Protein AF-A0A166VHI2-F1 (afdb_monomer)

Solvent-accessible surface area (backbone atoms only — not comparable to full-atom values): 15115 Å² total; per-residue (Å²): 136,86,80,80,75,79,87,72,65,45,41,80,53,84,77,88,48,72,66,54,50,50,53,54,50,50,33,34,75,73,64,78,27,64,59,46,65,53,78,76,55,73,85,57,35,72,80,52,76,46,95,39,55,37,82,46,66,50,51,84,74,18,69,45,89,68,93,77,79,88,69,58,61,48,78,75,42,80,57,89,96,42,76,46,65,50,79,54,90,70,90,61,91,78,71,77,92,83,65,84,86,60,74,94,73,68,85,87,80,85,76,85,61,70,54,70,64,74,62,56,59,66,76,44,42,86,81,46,66,94,54,89,72,65,68,61,76,69,92,78,53,71,60,56,55,43,51,53,46,27,71,73,17,61,69,70,25,70,80,62,75,79,78,89,72,58,67,69,57,51,39,52,52,39,38,71,75,67,41,54,72,68,59,28,47,52,56,50,53,54,55,42,38,54,73,76,48,35,71,85,63,69,61,86,50,63,75,40,55,70,71,51,89,66,85,77,63,45,74,68,57,43,48,76,72,35,78,92,46,68,89,64,70

Sequence (233 aa):
MSTKNPVVPTYSGHVASTLDALILLEACFTGRLNHISRQLRREKLSSLTISGNVFIYEKHSSGIVQWDDHIKWGPPEKLGSFEVYRQQMIMTAIRKPSDREKCCKRNLNNVETPSMDPFLMVLNRKQILGKRVLGAARYMTPKEIVEEFRALYPEDGKSANFFSVPHAIYLNTLKSFGLPNFAAKELLEDMRLFDEGGYDGGASLEESHALLEDPLTTWIDFMKKSPAFKDLN

pLDDT: mean 79.47, std 18.69, range [29.55, 95.19]

Mean predicted aligned error: 17.45 Å

Nearest PDB structures (foldseek):
  4qtj-assembly1_A  TM=9.860E-01  e=1.487E-06  Candida albicans SC5314
  4qtk-assembly2_B  TM=9.771E-01  e=2.441E-06  Candida albicans SC5314
  4qtk-assembly1_A  TM=9.813E-01  e=4.261E-06  Candida albicans SC5314
  4m8b-assembly1_R  TM=8.819E-01  e=3.497E-05  Saccharomyces cerevisiae S288C

Radius of gyration: 26.05 Å; Cα contacts (8 Å, |Δi|>4): 180; chains: 1; bounding box: 54×46×70 Å

Structure (mmCIF, N/CA/C/O backbone):
data_AF-A0A166VHI2-F1
#
_entry.id   AF-A0A166VHI2-F1
#
loop_
_atom_site.group_PDB
_atom_site.id
_atom_site.type_symbol
_atom_site.label_atom_id
_atom_site.label_alt_id
_atom_site.label_comp_id
_atom_site.label_asym_id
_atom_site.label_entity_id
_atom_site.label_seq_id
_atom_site.pdbx_PDB_ins_code
_atom_site.Cartn_x
_atom_site.Cartn_y
_atom_site.Cartn_z
_atom_site.occupancy
_atom_site.B_iso_or_equiv
_atom_site.auth_seq_id
_atom_site.auth_comp_id
_atom_site.auth_asym_id
_atom_site.auth_atom_id
_atom_site.pdbx_PDB_model_num
ATOM 1 N N . MET A 1 1 ? 3.435 -18.285 44.711 1.00 31.42 1 MET A N 1
ATOM 2 C CA . MET A 1 1 ? 3.447 -18.651 43.277 1.00 31.42 1 MET A CA 1
ATOM 3 C C . MET A 1 1 ? 2.264 -17.963 42.605 1.00 31.42 1 MET A C 1
ATOM 5 O O . MET A 1 1 ? 1.137 -18.349 42.861 1.00 31.42 1 MET A O 1
ATOM 9 N N . SER A 1 2 ? 2.487 -16.876 41.857 1.00 36.78 2 SER A N 1
ATOM 10 C CA . SER A 1 2 ? 1.398 -16.139 41.192 1.00 36.78 2 SER A CA 1
ATOM 11 C C . SER A 1 2 ? 1.057 -16.846 39.881 1.00 36.78 2 SER A C 1
ATOM 13 O O . SER A 1 2 ? 1.812 -16.765 38.911 1.00 36.78 2 SER A O 1
ATOM 15 N N . THR A 1 3 ? -0.042 -17.596 39.876 1.00 37.28 3 THR A N 1
ATOM 16 C CA . THR A 1 3 ? -0.611 -18.236 38.688 1.00 37.28 3 THR A CA 1
ATOM 17 C C . THR A 1 3 ? -0.954 -17.149 37.669 1.00 37.28 3 THR A C 1
ATOM 19 O O . THR A 1 3 ? -1.876 -16.351 37.847 1.00 37.28 3 THR A O 1
ATOM 22 N N . LYS A 1 4 ? -0.143 -17.051 36.611 1.00 50.75 4 LYS A N 1
ATOM 23 C CA . LYS A 1 4 ? -0.315 -16.082 35.525 1.00 50.75 4 LYS A CA 1
ATOM 24 C C . LYS A 1 4 ? -1.518 -16.496 34.675 1.00 50.75 4 LYS A C 1
ATOM 26 O O . LYS A 1 4 ? -1.329 -17.082 33.617 1.00 50.75 4 LYS A O 1
ATOM 31 N N . ASN A 1 5 ? -2.737 -16.169 35.104 1.00 58.78 5 ASN A N 1
ATOM 32 C CA . ASN A 1 5 ? -3.890 -16.282 34.213 1.00 58.78 5 ASN A CA 1
ATOM 33 C C . ASN A 1 5 ? -3.621 -15.428 32.957 1.00 58.78 5 ASN A C 1
ATOM 35 O O . ASN A 1 5 ? -3.262 -14.242 33.090 1.00 58.78 5 ASN A O 1
ATOM 39 N N . PRO A 1 6 ? -3.696 -16.020 31.750 1.00 67.12 6 PRO A N 1
ATOM 40 C CA . PRO A 1 6 ? -3.568 -15.269 30.515 1.00 67.12 6 PRO A CA 1
ATOM 41 C C . PRO A 1 6 ? -4.720 -14.269 30.450 1.00 67.12 6 PRO A C 1
ATOM 43 O O . PRO A 1 6 ? -5.854 -14.572 30.809 1.00 67.12 6 PRO A O 1
ATOM 46 N N . VAL A 1 7 ? -4.396 -13.039 30.064 1.00 75.56 7 VAL A N 1
ATOM 47 C CA . VAL A 1 7 ? -5.418 -12.021 29.844 1.00 75.56 7 VAL A CA 1
ATOM 48 C C . VAL A 1 7 ? -5.988 -12.306 28.468 1.00 75.56 7 VAL A C 1
ATOM 50 O O . VAL A 1 7 ? -5.228 -12.348 27.503 1.00 75.56 7 VAL A O 1
ATOM 53 N N . VAL A 1 8 ? -7.293 -12.528 28.405 1.00 84.94 8 VAL A N 1
ATOM 54 C CA . VAL A 1 8 ? -8.031 -12.776 27.167 1.00 84.94 8 VAL A CA 1
ATOM 55 C C . VAL A 1 8 ? -8.858 -11.541 26.807 1.00 84.94 8 VAL A C 1
ATOM 57 O O . VAL A 1 8 ? -9.247 -10.798 27.715 1.00 84.94 8 VAL A O 1
ATOM 60 N N . PRO A 1 9 ? -9.106 -11.283 25.513 1.00 90.31 9 PRO A N 1
ATOM 61 C CA . PRO A 1 9 ? -10.060 -10.259 25.108 1.00 90.31 9 PRO A CA 1
ATOM 62 C C . PRO A 1 9 ? -11.464 -10.606 25.613 1.00 90.31 9 PRO A C 1
ATOM 64 O O . PRO A 1 9 ? -11.805 -11.780 25.768 1.00 90.31 9 PRO A O 1
ATOM 67 N N . THR A 1 10 ? -12.279 -9.582 25.868 1.00 91.44 10 THR A N 1
ATOM 68 C CA . THR A 1 10 ? -13.675 -9.770 26.289 1.00 91.44 10 THR A CA 1
ATOM 69 C C . THR A 1 10 ? -14.499 -10.375 25.156 1.00 91.44 10 THR A C 1
ATOM 71 O O . THR A 1 10 ? -15.361 -11.213 25.395 1.00 91.44 10 THR A O 1
ATOM 74 N N . TYR A 1 11 ? -14.209 -9.972 23.919 1.00 93.62 11 TYR A N 1
ATOM 75 C CA . TYR A 1 11 ? -14.828 -10.499 22.712 1.00 93.62 11 TYR A CA 1
ATOM 76 C C . TYR A 1 11 ? -13.829 -10.461 21.550 1.00 93.62 11 TYR A C 1
ATOM 78 O O . TYR A 1 11 ? -12.932 -9.617 21.526 1.00 93.62 11 TYR A O 1
ATOM 86 N N . SER A 1 12 ? -13.975 -11.384 20.599 1.00 93.00 12 SER A N 1
ATOM 87 C CA . SER A 1 12 ? -13.189 -11.409 19.366 1.00 93.00 12 SER A CA 1
ATOM 88 C C . SER A 1 12 ? -14.136 -11.338 18.170 1.00 93.00 12 SER A C 1
ATOM 90 O O . SER A 1 12 ? -14.931 -12.249 17.953 1.00 93.00 12 SER A O 1
ATOM 92 N N . GLY A 1 13 ? -14.091 -10.229 17.435 1.00 92.62 13 GLY A N 1
ATOM 93 C CA . GLY A 1 13 ? -14.965 -9.931 16.307 1.00 92.62 13 GLY A CA 1
ATOM 94 C C . GLY A 1 13 ? -14.990 -8.438 15.979 1.00 92.62 13 GLY A C 1
ATOM 95 O O . GLY A 1 13 ? -14.119 -7.674 16.389 1.00 92.62 13 GLY A O 1
ATOM 96 N N . HIS A 1 14 ? -15.998 -8.009 15.226 1.00 93.25 14 HIS A N 1
ATOM 97 C CA . HIS A 1 14 ? -16.161 -6.618 14.808 1.00 93.25 14 HIS A CA 1
ATOM 98 C C . HIS A 1 14 ? -17.416 -6.001 15.438 1.00 93.25 14 HIS A C 1
ATOM 100 O O . HIS A 1 14 ? -18.454 -6.655 15.500 1.00 93.25 14 HIS A O 1
ATOM 106 N N . VAL A 1 15 ? -17.311 -4.752 15.902 1.00 94.38 15 VAL A N 1
ATOM 107 C CA . VAL A 1 15 ? -18.431 -3.957 16.430 1.00 94.38 15 VAL A CA 1
ATOM 108 C C . VAL A 1 15 ? -18.768 -2.911 15.373 1.00 94.38 15 VAL A C 1
ATOM 110 O O . VAL A 1 15 ? -18.045 -1.925 15.235 1.00 94.38 15 VAL A O 1
ATOM 113 N N . ALA A 1 16 ? -19.822 -3.152 14.596 1.00 89.44 16 ALA A N 1
ATOM 114 C CA . ALA A 1 16 ? -20.207 -2.282 13.484 1.00 89.44 16 ALA A CA 1
ATOM 115 C C . ALA A 1 16 ? -21.207 -1.203 13.917 1.00 89.44 16 ALA A C 1
ATOM 117 O O . ALA A 1 16 ? -21.226 -0.102 13.368 1.00 89.44 16 ALA A O 1
ATOM 118 N N . SER A 1 17 ? -22.058 -1.522 14.893 1.00 92.75 17 SER A N 1
ATOM 119 C CA . SER A 1 17 ? -23.185 -0.687 15.296 1.00 92.75 17 SER A CA 1
ATOM 120 C C . SER A 1 17 ? -23.257 -0.481 16.808 1.00 92.75 17 SER A C 1
ATOM 122 O O . SER A 1 17 ? -22.675 -1.218 17.605 1.00 92.75 17 SER A O 1
ATOM 124 N N . THR A 1 18 ? -24.028 0.525 17.232 1.00 94.12 18 THR A N 1
ATOM 125 C CA . THR A 1 18 ? -24.323 0.738 18.657 1.00 94.12 18 THR A CA 1
ATOM 126 C C . THR A 1 18 ? -25.085 -0.444 19.259 1.00 94.12 18 THR A C 1
ATOM 128 O O . THR A 1 18 ? -24.890 -0.744 20.432 1.00 94.12 18 THR A O 1
ATOM 131 N N . LEU A 1 19 ? -25.901 -1.149 18.466 1.00 94.44 19 LEU A N 1
ATOM 132 C CA . LEU A 1 19 ? -26.613 -2.341 18.926 1.00 94.44 19 LEU A CA 1
ATOM 133 C C . LEU A 1 19 ? -25.637 -3.465 19.299 1.00 94.44 19 LEU A C 1
ATOM 135 O O . LEU A 1 19 ? -25.783 -4.056 20.365 1.00 94.44 19 LEU A O 1
ATOM 139 N N . ASP A 1 20 ? -24.600 -3.695 18.488 1.00 94.38 20 ASP A N 1
ATOM 140 C CA . ASP A 1 20 ? -23.567 -4.699 18.783 1.00 94.38 20 ASP A CA 1
ATOM 141 C C . ASP A 1 20 ? -22.850 -4.383 20.102 1.00 94.38 20 ASP A C 1
ATOM 143 O O . ASP A 1 20 ? -22.635 -5.262 20.937 1.00 94.38 20 ASP A O 1
ATOM 147 N N . ALA A 1 21 ? -22.531 -3.103 20.324 1.00 94.00 21 ALA A N 1
ATOM 148 C CA . ALA A 1 21 ? -21.923 -2.650 21.570 1.00 94.00 21 ALA A CA 1
ATOM 149 C C . ALA A 1 21 ? -22.848 -2.879 22.778 1.00 94.00 21 ALA A C 1
ATOM 151 O O . ALA A 1 21 ? -22.384 -3.341 23.819 1.00 94.00 21 ALA A O 1
ATOM 152 N N . LEU A 1 22 ? -24.151 -2.605 22.647 1.00 94.44 22 LEU A N 1
ATOM 153 C CA . LEU A 1 22 ? -25.129 -2.836 23.716 1.00 94.44 22 LEU A CA 1
ATOM 154 C C . LEU A 1 22 ? -25.279 -4.323 24.056 1.00 94.44 22 LEU A C 1
ATOM 156 O O . LEU A 1 22 ? -25.314 -4.663 25.236 1.00 94.44 22 LEU A O 1
ATOM 160 N N . ILE A 1 23 ? -25.293 -5.204 23.052 1.00 95.06 23 ILE A N 1
ATOM 161 C CA . ILE A 1 23 ? -25.349 -6.660 23.259 1.00 95.06 23 ILE A CA 1
ATOM 162 C C . ILE A 1 23 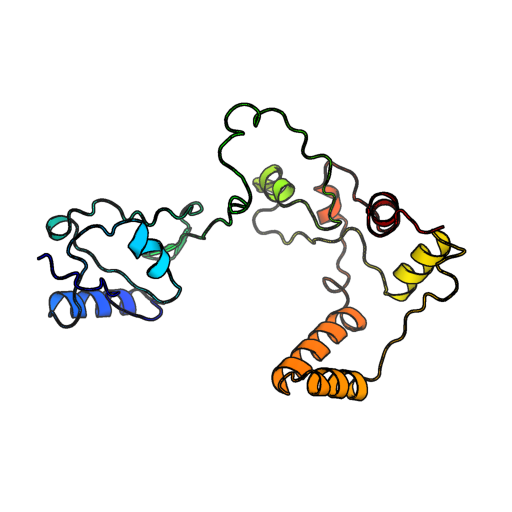? -24.117 -7.139 24.034 1.00 95.06 23 ILE A C 1
ATOM 164 O O . ILE A 1 23 ? -24.235 -7.925 24.975 1.00 95.06 23 ILE A O 1
ATOM 168 N N . LEU A 1 24 ? -22.926 -6.651 23.674 1.00 94.75 24 LEU A N 1
ATOM 169 C CA . LEU A 1 24 ? -21.694 -6.998 24.383 1.00 94.75 24 LEU A CA 1
ATOM 170 C C . LEU A 1 24 ? -21.698 -6.486 25.830 1.00 94.75 24 LEU A C 1
ATOM 172 O O . LEU A 1 24 ? -21.281 -7.209 26.736 1.00 94.75 24 LEU A O 1
ATOM 176 N N . LEU A 1 25 ? -22.206 -5.273 26.064 1.00 94.50 25 LEU A N 1
ATOM 177 C CA . LEU A 1 25 ? -22.357 -4.718 27.411 1.00 94.50 25 LEU A CA 1
ATOM 178 C C . LEU A 1 25 ? -23.358 -5.523 28.253 1.00 94.50 25 LEU A C 1
ATOM 180 O O . LEU A 1 25 ? -23.061 -5.849 29.400 1.00 94.50 25 LEU A O 1
ATOM 184 N N . GLU A 1 26 ? -24.504 -5.914 27.691 1.00 95.06 26 GLU A N 1
ATOM 185 C CA . GLU A 1 26 ? -25.481 -6.778 28.364 1.00 95.06 26 GLU A CA 1
ATOM 186 C C . GLU A 1 26 ? -24.886 -8.157 28.687 1.00 95.06 26 GLU A C 1
ATOM 188 O O . GLU A 1 26 ? -25.059 -8.686 29.790 1.00 95.06 26 GLU A O 1
ATOM 193 N N . ALA A 1 27 ? -24.121 -8.736 27.760 1.00 95.19 27 ALA A N 1
ATOM 194 C CA . ALA A 1 27 ? -23.407 -9.986 27.990 1.00 95.19 27 ALA A CA 1
ATOM 195 C C . ALA A 1 27 ? -22.376 -9.863 29.130 1.00 95.19 27 ALA A C 1
ATOM 197 O O . ALA A 1 27 ? -22.194 -10.813 29.894 1.00 95.19 27 ALA A O 1
ATOM 198 N N . CYS A 1 28 ? -21.751 -8.693 29.298 1.00 93.00 28 CYS A N 1
ATOM 199 C CA . CYS A 1 28 ? -20.904 -8.401 30.453 1.00 93.00 28 CYS A CA 1
ATOM 200 C C . CYS A 1 28 ? -21.701 -8.254 31.755 1.00 93.00 28 CYS A C 1
ATOM 202 O O . CYS A 1 28 ? -21.302 -8.819 32.772 1.00 93.00 28 CYS A O 1
ATOM 204 N N . PHE A 1 29 ? -22.837 -7.551 31.744 1.00 91.44 29 PHE A N 1
ATOM 205 C CA . PHE A 1 29 ? -23.672 -7.377 32.940 1.00 91.44 29 PHE A CA 1
ATOM 206 C C . PHE A 1 29 ? -24.319 -8.679 33.415 1.00 91.44 29 PHE A C 1
ATOM 208 O O . PHE A 1 29 ? -24.456 -8.904 34.614 1.00 91.44 29 PHE A O 1
ATOM 215 N N . THR A 1 30 ? -24.665 -9.568 32.486 1.00 94.25 30 THR A N 1
ATOM 216 C CA . THR A 1 30 ? -25.191 -10.908 32.789 1.00 94.25 30 THR A CA 1
ATOM 217 C C . THR A 1 30 ? -24.102 -11.912 33.183 1.00 94.25 30 THR A C 1
ATOM 219 O O . THR A 1 30 ? -24.416 -13.056 33.503 1.00 94.25 30 THR A O 1
ATOM 222 N N . GLY A 1 31 ? -22.824 -11.512 33.161 1.00 89.62 31 GLY A N 1
ATOM 223 C CA . GLY A 1 31 ? -21.688 -12.364 33.523 1.00 89.62 31 GLY A CA 1
ATOM 224 C C . GLY A 1 31 ? -21.339 -13.436 32.486 1.00 89.62 31 GLY A C 1
ATOM 225 O O . GLY A 1 31 ? -20.542 -14.326 32.776 1.00 89.62 31 GLY A O 1
ATOM 226 N N . ARG A 1 32 ? -21.912 -13.372 31.275 1.00 91.31 32 ARG A N 1
ATOM 227 C CA . ARG A 1 32 ? -21.554 -14.274 30.165 1.00 91.31 32 ARG A CA 1
ATOM 228 C C . ARG A 1 32 ? -20.181 -13.939 29.591 1.00 91.31 32 ARG A C 1
ATOM 230 O O . ARG A 1 32 ? -19.446 -14.839 29.197 1.00 91.31 32 ARG A O 1
ATOM 237 N N . LEU A 1 33 ? -19.843 -12.650 29.555 1.00 91.25 33 LEU A N 1
ATOM 238 C CA . LEU A 1 33 ? -18.526 -12.150 29.177 1.00 91.25 33 LEU A CA 1
ATOM 239 C C . LEU A 1 33 ? -17.854 -11.478 30.372 1.00 91.25 33 LEU A C 1
ATOM 241 O O . LEU A 1 33 ? -18.481 -10.737 31.124 1.00 91.25 33 LEU A O 1
ATOM 245 N N . ASN A 1 34 ? -16.550 -11.695 30.519 1.00 89.19 34 ASN A N 1
ATOM 246 C CA . ASN A 1 34 ? -15.773 -11.073 31.584 1.00 89.19 34 ASN A CA 1
ATOM 247 C C . ASN A 1 34 ? -15.186 -9.741 31.106 1.00 89.19 34 ASN A C 1
ATOM 249 O O . ASN A 1 34 ? -14.440 -9.688 30.123 1.00 89.19 34 ASN A O 1
ATOM 253 N N . HIS A 1 35 ? -15.502 -8.667 31.826 1.00 88.56 35 HIS A N 1
ATOM 254 C CA . HIS A 1 35 ? -14.829 -7.386 31.652 1.00 88.56 35 HIS A CA 1
ATOM 255 C C . HIS A 1 35 ? -13.416 -7.437 32.261 1.00 88.56 35 HIS A C 1
ATOM 257 O O . HIS A 1 35 ? -13.097 -8.266 33.118 1.00 88.56 35 HIS A O 1
ATOM 263 N N . ILE A 1 36 ? -12.544 -6.541 31.813 1.00 89.00 36 ILE A N 1
ATOM 264 C CA . ILE A 1 36 ? -11.175 -6.430 32.309 1.00 89.00 36 ILE A CA 1
ATOM 265 C C . ILE A 1 36 ? -11.181 -5.807 33.700 1.00 89.00 36 ILE A C 1
ATOM 267 O O . ILE A 1 36 ? -11.664 -4.696 33.896 1.00 89.00 36 ILE A O 1
ATOM 271 N N . SER A 1 37 ? -10.565 -6.502 34.653 1.00 83.62 37 SER A N 1
ATOM 272 C CA . SER A 1 37 ? -10.500 -6.093 36.059 1.00 83.62 37 SER A CA 1
ATOM 273 C C . SER A 1 37 ? -9.260 -5.276 36.432 1.00 83.62 37 SER A C 1
ATOM 275 O O . SER A 1 37 ? -9.122 -4.877 37.583 1.00 83.62 37 SER A O 1
ATOM 277 N N . ARG A 1 38 ? -8.317 -5.051 35.506 1.00 82.50 38 ARG A N 1
ATOM 278 C CA . ARG A 1 38 ? -7.099 -4.257 35.758 1.00 82.50 38 ARG A CA 1
ATOM 279 C C . ARG A 1 38 ? -6.417 -3.791 34.479 1.00 82.50 38 ARG A C 1
ATOM 281 O O . ARG A 1 38 ? -6.479 -4.479 33.461 1.00 82.50 38 ARG A O 1
ATOM 288 N N . GLN A 1 39 ? -5.647 -2.709 34.570 1.00 81.12 39 GLN A N 1
ATOM 289 C CA . GLN A 1 39 ? -4.800 -2.259 33.467 1.00 81.12 39 GLN A CA 1
ATOM 290 C C . GLN A 1 39 ? -3.756 -3.315 33.074 1.00 81.12 39 GLN A C 1
ATOM 292 O O . GLN A 1 39 ? -3.122 -3.967 33.914 1.00 81.12 39 GLN A O 1
ATOM 297 N N . LEU A 1 40 ? -3.588 -3.493 31.765 1.00 79.88 40 LEU A N 1
ATOM 298 C CA . LEU A 1 40 ? -2.658 -4.459 31.196 1.00 79.88 40 LEU A CA 1
ATOM 299 C C . LEU A 1 40 ? -1.244 -3.879 31.142 1.00 79.88 40 LEU A C 1
ATOM 301 O O . LEU A 1 40 ? -1.047 -2.693 30.906 1.00 79.88 40 LEU A O 1
ATOM 305 N N . ARG A 1 41 ? -0.236 -4.729 31.366 1.00 75.62 41 ARG A N 1
ATOM 306 C CA . ARG A 1 41 ? 1.172 -4.332 31.219 1.00 75.62 41 ARG A CA 1
ATOM 307 C C . ARG A 1 41 ? 1.565 -4.320 29.743 1.00 75.62 41 ARG A C 1
ATOM 309 O O . ARG A 1 41 ? 1.129 -5.192 28.990 1.00 75.62 41 ARG A O 1
ATOM 316 N N . ARG A 1 42 ? 2.473 -3.410 29.373 1.00 68.69 42 ARG A N 1
ATOM 317 C CA . ARG A 1 42 ? 2.982 -3.208 28.002 1.00 68.69 42 ARG A CA 1
ATOM 318 C C . ARG A 1 42 ? 3.361 -4.496 27.265 1.00 68.69 42 ARG A C 1
ATOM 320 O O . ARG A 1 42 ? 3.035 -4.648 26.097 1.00 68.69 42 ARG A O 1
ATOM 327 N N . GLU A 1 43 ? 4.006 -5.432 27.956 1.00 71.75 43 GLU A N 1
ATOM 328 C CA . GLU A 1 43 ? 4.463 -6.714 27.394 1.00 71.75 43 GLU A CA 1
ATOM 329 C C . GLU A 1 43 ? 3.323 -7.597 26.869 1.00 71.75 43 GLU A C 1
ATOM 331 O O . GLU A 1 43 ? 3.516 -8.346 25.920 1.00 71.75 43 GLU A O 1
ATOM 336 N N . LYS A 1 44 ? 2.143 -7.532 27.499 1.00 74.56 44 LYS A N 1
ATOM 337 C CA . LYS A 1 44 ? 0.964 -8.314 27.096 1.00 74.56 44 LYS A CA 1
ATOM 338 C C . LYS A 1 44 ? 0.078 -7.553 26.115 1.00 74.56 44 LYS A C 1
ATOM 340 O O . LYS A 1 44 ? -0.650 -8.178 25.355 1.00 74.56 44 LYS A O 1
ATOM 345 N N 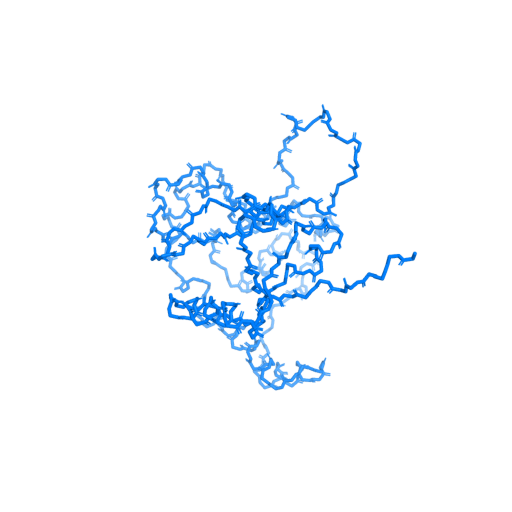. LEU A 1 45 ? 0.129 -6.222 26.143 1.00 75.62 45 LEU A N 1
ATOM 346 C CA . LEU A 1 45 ? -0.630 -5.361 25.237 1.00 75.62 45 LEU A CA 1
ATOM 347 C C . LEU A 1 45 ? -0.202 -5.564 23.782 1.00 75.62 45 LEU A C 1
ATOM 349 O O . LEU A 1 45 ? -1.064 -5.715 22.929 1.00 75.62 45 LEU A O 1
ATOM 353 N N . SER A 1 46 ? 1.099 -5.685 23.495 1.00 69.44 46 SER A N 1
ATOM 354 C CA . SER A 1 46 ? 1.577 -5.880 22.115 1.00 69.44 46 SER A CA 1
ATOM 355 C C . SER A 1 46 ? 1.023 -7.143 21.450 1.00 69.44 46 SER A C 1
ATOM 357 O O . SER A 1 46 ? 0.752 -7.131 20.256 1.00 69.44 46 SER A O 1
ATOM 359 N N . SER A 1 47 ? 0.827 -8.224 22.212 1.00 75.81 47 SER A N 1
ATOM 360 C CA . SER A 1 47 ? 0.222 -9.465 21.713 1.00 75.81 47 SER A CA 1
ATOM 361 C C . SER A 1 47 ? -1.307 -9.430 21.663 1.00 75.81 47 SER A C 1
ATOM 363 O O . SER A 1 47 ? -1.917 -10.317 21.081 1.00 75.81 47 SER A O 1
ATOM 365 N N . LEU A 1 48 ? -1.934 -8.461 22.333 1.00 80.81 48 LEU A N 1
ATOM 366 C CA . LEU A 1 48 ? -3.385 -8.366 22.494 1.00 80.81 48 LEU A CA 1
ATOM 367 C C . LEU A 1 48 ? -4.010 -7.292 21.603 1.00 80.81 48 LEU A C 1
ATOM 369 O O . LEU A 1 48 ? -5.178 -7.425 21.242 1.00 80.81 48 LEU A O 1
ATOM 373 N N . THR A 1 49 ? -3.256 -6.268 21.209 1.00 82.75 49 THR A N 1
ATOM 374 C CA . THR A 1 49 ? -3.712 -5.227 20.284 1.00 82.75 49 THR A CA 1
ATOM 375 C C . THR A 1 49 ? -3.615 -5.726 18.842 1.00 82.75 49 THR A C 1
ATOM 377 O O . THR A 1 49 ? -2.765 -5.309 18.060 1.00 82.75 49 THR A O 1
ATOM 380 N N . ILE A 1 50 ? -4.482 -6.683 18.521 1.00 85.19 50 ILE A N 1
ATOM 381 C CA . ILE A 1 50 ? -4.640 -7.298 17.203 1.00 85.19 50 ILE A CA 1
ATOM 382 C C . ILE A 1 50 ? -6.053 -6.982 16.708 1.00 85.19 50 ILE A C 1
ATOM 384 O O . ILE A 1 50 ? -6.982 -6.839 17.507 1.00 85.19 50 ILE A O 1
ATOM 388 N N . SER A 1 51 ? -6.211 -6.875 15.386 1.00 88.88 51 SER A N 1
ATOM 389 C CA . SER A 1 51 ? -7.519 -6.706 14.752 1.00 88.88 51 SER A CA 1
ATOM 390 C C . SER A 1 51 ? -8.523 -7.743 15.266 1.00 88.88 51 SER A C 1
ATOM 392 O O . SER A 1 51 ? -8.211 -8.930 15.360 1.00 88.88 51 SER A O 1
ATOM 394 N N . GLY A 1 52 ? -9.722 -7.277 15.605 1.00 91.12 52 GLY A N 1
ATOM 395 C CA . GLY A 1 52 ? -10.811 -8.104 16.116 1.00 91.12 52 GLY A CA 1
ATOM 396 C C . GLY A 1 52 ? -10.870 -8.236 17.638 1.00 91.12 52 GLY A C 1
ATOM 397 O O . GLY A 1 52 ? -11.888 -8.681 18.150 1.00 91.12 52 GLY A O 1
ATOM 398 N N . ASN A 1 53 ? -9.846 -7.838 18.397 1.00 92.94 53 ASN A N 1
ATOM 399 C CA . ASN A 1 53 ? -9.926 -7.911 19.858 1.00 92.94 53 ASN A CA 1
ATOM 400 C C . ASN A 1 53 ? -10.703 -6.728 20.442 1.00 92.94 53 ASN A C 1
ATOM 402 O O . ASN A 1 53 ? -10.365 -5.568 20.213 1.00 92.94 53 ASN A O 1
ATOM 406 N N . VAL A 1 54 ? -11.720 -7.042 21.244 1.00 93.38 54 VAL A N 1
ATOM 407 C CA . VAL A 1 54 ? -12.577 -6.068 21.921 1.00 93.38 54 VAL A CA 1
ATOM 408 C C . VAL A 1 54 ? -12.409 -6.195 23.430 1.00 93.38 54 VAL A C 1
ATOM 410 O O . VAL A 1 54 ? -12.445 -7.288 24.006 1.00 93.38 54 VAL A O 1
ATOM 413 N N . PHE A 1 55 ? -12.235 -5.045 24.072 1.00 92.31 55 PHE A N 1
ATOM 414 C CA . PHE A 1 55 ? -11.947 -4.909 25.491 1.00 92.31 55 PHE A CA 1
ATOM 415 C C . PHE A 1 55 ? -13.029 -4.059 26.148 1.00 92.31 55 PHE A C 1
ATOM 417 O O . PHE A 1 55 ? -13.250 -2.918 25.750 1.00 92.31 55 PHE A O 1
ATOM 424 N N . ILE A 1 56 ? -13.690 -4.615 27.161 1.00 92.69 56 ILE A N 1
ATOM 425 C CA . ILE A 1 56 ? -14.685 -3.900 27.963 1.00 92.69 56 ILE A CA 1
ATOM 426 C C . ILE A 1 56 ? -14.146 -3.814 29.381 1.00 92.69 56 ILE A C 1
ATOM 428 O O . ILE A 1 56 ? -13.682 -4.811 29.933 1.00 92.69 56 ILE A O 1
ATOM 432 N N . TYR A 1 57 ? -14.190 -2.628 29.973 1.00 91.19 57 TYR A N 1
ATOM 433 C CA . TYR A 1 57 ? -13.782 -2.404 31.352 1.00 91.19 57 TYR A CA 1
ATOM 434 C C . TYR A 1 57 ? -14.745 -1.440 32.031 1.00 91.19 57 TYR A C 1
ATOM 436 O O . TYR A 1 57 ? -15.327 -0.560 31.399 1.00 91.19 57 TYR A O 1
ATOM 444 N N . GLU A 1 58 ? -14.887 -1.595 33.339 1.00 89.12 58 GLU A N 1
ATOM 445 C CA . GLU A 1 58 ? -15.630 -0.663 34.171 1.00 89.12 58 GLU A CA 1
ATOM 446 C C . GLU A 1 58 ? -14.640 0.209 34.946 1.00 89.12 58 GLU A C 1
ATOM 448 O O . GLU A 1 58 ? -13.701 -0.278 35.578 1.00 89.12 58 GLU A O 1
ATOM 453 N N . LYS A 1 59 ? -14.846 1.525 34.898 1.00 87.38 59 LYS A N 1
ATOM 454 C CA . LYS A 1 59 ? -13.918 2.519 35.454 1.00 87.38 59 LYS A CA 1
ATOM 455 C C . LYS A 1 59 ? -13.664 2.336 36.957 1.00 87.38 59 LYS A C 1
ATOM 457 O O . LYS A 1 59 ? -12.530 2.487 37.404 1.00 87.38 59 LYS A O 1
ATOM 462 N N . HIS A 1 60 ? -14.702 2.007 37.727 1.00 82.88 60 HIS A N 1
ATOM 463 C CA . HIS A 1 60 ? -14.615 1.896 39.186 1.00 82.88 60 HIS A CA 1
ATOM 464 C C . HIS A 1 60 ? -13.945 0.600 39.655 1.00 82.88 60 HIS A C 1
ATOM 466 O O . HIS A 1 60 ? -13.165 0.639 40.602 1.00 82.88 60 HIS A O 1
ATOM 472 N N . SER A 1 61 ? -14.208 -0.528 38.992 1.00 82.12 61 SER A N 1
ATOM 473 C CA . SER A 1 61 ? -13.672 -1.837 39.386 1.00 82.12 61 SER A CA 1
ATOM 474 C C . SER A 1 61 ? -12.277 -2.112 38.820 1.00 82.12 61 SER A C 1
ATOM 476 O O . SER A 1 61 ? -11.451 -2.723 39.493 1.00 82.12 61 SER A O 1
ATOM 478 N N . SER A 1 62 ? -11.984 -1.628 37.609 1.00 83.25 62 SER A N 1
ATOM 479 C CA . SER A 1 62 ? -10.698 -1.875 36.938 1.00 83.25 62 SER A CA 1
ATOM 480 C C . SER A 1 62 ? -9.589 -0.880 37.293 1.00 83.25 62 SER A C 1
ATOM 482 O O . SER A 1 62 ? -8.411 -1.155 37.050 1.00 83.25 62 SER A O 1
ATOM 484 N N . GLY A 1 63 ? -9.957 0.298 37.812 1.00 82.25 63 GLY A N 1
ATOM 485 C CA . GLY A 1 63 ? -9.041 1.423 38.023 1.00 82.25 63 GLY A CA 1
ATOM 486 C C . GLY A 1 63 ? -8.539 2.080 36.730 1.00 82.25 63 GLY A C 1
ATOM 487 O O . GLY A 1 63 ? -7.685 2.963 36.789 1.00 82.25 63 GLY A O 1
ATOM 488 N N . ILE A 1 64 ? -9.049 1.674 35.561 1.00 85.50 64 ILE A N 1
ATOM 489 C CA . ILE A 1 64 ? -8.674 2.246 34.265 1.00 85.50 64 ILE A CA 1
ATOM 490 C C . ILE A 1 64 ? -9.480 3.531 34.053 1.00 85.50 64 ILE A C 1
ATOM 492 O O . ILE A 1 64 ? -10.689 3.499 33.823 1.00 85.50 64 ILE A O 1
ATOM 496 N N . VAL A 1 65 ? -8.808 4.682 34.123 1.00 85.56 65 VAL A N 1
ATOM 497 C CA . VAL A 1 65 ? -9.427 5.989 33.835 1.00 85.56 65 VAL A CA 1
ATOM 498 C C . VAL A 1 65 ? -9.517 6.229 32.330 1.00 85.56 65 VAL A C 1
ATOM 500 O O . VAL A 1 65 ? -10.542 6.699 31.841 1.00 85.56 65 VAL A O 1
ATOM 503 N N . GLN A 1 66 ? -8.455 5.875 31.613 1.00 85.75 66 GLN A N 1
ATOM 504 C CA . GLN A 1 66 ? -8.329 5.985 30.169 1.00 85.75 66 GLN A CA 1
ATOM 505 C C . GLN A 1 66 ? -7.567 4.763 29.660 1.00 85.75 66 GLN A C 1
ATOM 507 O O . GLN A 1 66 ? -6.607 4.319 30.294 1.00 85.75 66 GLN A O 1
ATOM 512 N N . TRP A 1 67 ? -8.007 4.215 28.532 1.00 86.94 67 TRP A N 1
ATOM 513 C CA . TRP A 1 67 ? -7.302 3.127 27.871 1.00 86.94 67 TRP A CA 1
ATOM 514 C C . TRP A 1 67 ? -5.963 3.622 27.304 1.00 86.94 67 TRP A C 1
ATOM 516 O O . TRP A 1 67 ? -5.927 4.610 26.573 1.00 86.94 67 TRP A O 1
ATOM 526 N N . ASP A 1 68 ? -4.874 2.935 27.651 1.00 85.00 68 ASP A N 1
ATOM 527 C CA . ASP A 1 68 ? -3.526 3.186 27.130 1.00 85.00 68 ASP A CA 1
ATOM 528 C C . ASP A 1 68 ? -2.940 1.862 26.630 1.00 85.00 68 ASP A C 1
ATOM 530 O O . ASP A 1 68 ? -2.629 0.961 27.413 1.00 85.00 68 ASP A O 1
ATOM 534 N N . ASP A 1 69 ? -2.825 1.743 25.310 1.00 83.44 69 ASP A N 1
ATOM 535 C CA . ASP A 1 69 ? -2.219 0.610 24.610 1.00 83.44 69 ASP A CA 1
ATOM 536 C C . ASP A 1 69 ? -0.789 0.900 24.129 1.00 83.44 69 ASP A C 1
ATOM 538 O O . ASP A 1 69 ? -0.170 0.058 23.474 1.00 83.44 69 ASP A O 1
ATOM 542 N N . HIS A 1 70 ? -0.239 2.068 24.479 1.00 80.38 70 HIS A N 1
ATOM 543 C CA . HIS A 1 70 ? 1.070 2.557 24.053 1.00 80.38 70 HIS A CA 1
ATOM 544 C C . HIS A 1 70 ? 1.268 2.631 22.528 1.00 80.38 70 HIS A C 1
ATOM 546 O O . HIS A 1 70 ? 2.410 2.704 22.054 1.00 80.38 70 HIS A O 1
ATOM 552 N N . ILE A 1 71 ? 0.179 2.631 21.756 1.00 81.75 71 ILE A N 1
ATOM 553 C CA . ILE A 1 71 ? 0.191 2.885 20.319 1.00 81.75 71 ILE A CA 1
ATOM 554 C C . ILE A 1 71 ? -0.045 4.378 20.092 1.00 81.75 71 ILE A C 1
ATOM 556 O O . ILE A 1 71 ? -0.798 5.033 20.810 1.00 81.75 71 ILE A O 1
ATOM 560 N N . LYS A 1 72 ? 0.632 4.955 19.092 1.00 83.44 72 LYS A N 1
ATOM 561 C CA . LYS A 1 72 ? 0.334 6.329 18.683 1.00 83.44 72 LYS A CA 1
ATOM 562 C C . LYS A 1 72 ? -0.864 6.342 17.747 1.00 83.44 72 LYS A C 1
ATOM 564 O O . LYS A 1 72 ? -0.808 5.821 16.631 1.00 83.44 72 LYS A O 1
ATOM 569 N N . TRP A 1 73 ? -1.921 6.974 18.222 1.00 86.50 73 TRP A N 1
ATOM 570 C CA . TRP A 1 73 ? -3.171 7.170 17.510 1.00 86.50 73 TRP A CA 1
ATOM 571 C C . TRP A 1 73 ? -3.245 8.581 16.922 1.00 86.50 73 TRP A C 1
ATOM 573 O O . TRP A 1 73 ? -2.709 9.533 17.490 1.00 86.50 73 TRP A O 1
ATOM 583 N N . GLY A 1 74 ? -3.891 8.706 15.762 1.00 84.69 74 GLY A N 1
ATOM 584 C CA . GLY A 1 74 ? -4.262 9.997 15.186 1.00 84.69 74 GLY A CA 1
ATOM 585 C C . GLY A 1 74 ? -5.364 10.706 15.990 1.00 84.69 74 GLY A C 1
ATOM 586 O O . GLY A 1 74 ? -5.846 10.165 16.986 1.00 84.69 74 GLY A O 1
ATOM 587 N N . PRO A 1 75 ? -5.778 11.916 15.572 1.00 89.31 75 PRO A N 1
ATOM 588 C CA . PRO A 1 75 ? -6.895 12.612 16.208 1.00 89.31 75 PRO A CA 1
ATOM 589 C C . PRO A 1 75 ? -8.191 11.781 16.113 1.00 89.31 75 PRO A C 1
ATOM 591 O O . PRO A 1 75 ? -8.381 11.093 15.107 1.00 89.31 75 PRO A O 1
ATOM 594 N N . PRO A 1 76 ? -9.079 11.843 17.123 1.00 90.50 76 PRO A N 1
A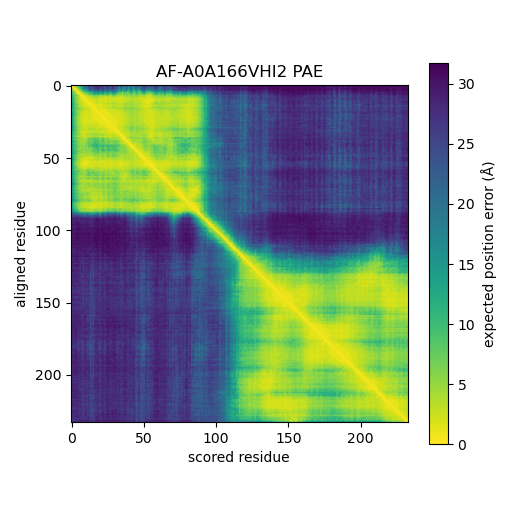TOM 595 C CA . PRO A 1 76 ? -10.337 11.104 17.106 1.00 90.50 76 PRO A CA 1
ATOM 596 C C . PRO A 1 76 ? -11.271 11.604 16.004 1.00 90.50 76 PRO A C 1
ATOM 598 O O . PRO A 1 76 ? -11.494 12.809 15.857 1.00 90.50 76 PRO A O 1
ATOM 601 N N . GLU A 1 77 ? -11.875 10.669 15.276 1.00 88.62 77 GLU A N 1
ATOM 602 C CA . GLU A 1 77 ? -12.978 10.923 14.353 1.00 88.62 77 GLU A CA 1
ATOM 603 C C . GLU A 1 77 ? -14.287 10.439 14.989 1.00 88.62 77 GLU A C 1
ATOM 605 O O . GLU A 1 77 ? -14.395 9.295 15.434 1.00 88.62 77 GLU A O 1
ATOM 610 N N . LYS A 1 78 ? -15.300 11.309 15.054 1.00 90.94 78 LYS A N 1
ATOM 611 C CA . LYS A 1 78 ? -16.605 10.947 15.616 1.00 90.94 78 LYS A CA 1
ATOM 612 C C . LYS A 1 78 ? -17.445 10.227 14.563 1.00 90.94 78 LYS A C 1
ATOM 614 O O . LYS A 1 78 ? -17.854 10.840 13.580 1.00 90.94 78 LYS A O 1
ATOM 619 N N . LEU A 1 79 ? -17.757 8.957 14.809 1.00 86.25 79 LEU A N 1
ATOM 620 C CA . LEU A 1 79 ? -18.637 8.140 13.976 1.00 86.25 79 LEU A CA 1
ATOM 621 C C . LEU A 1 79 ? -19.869 7.729 14.791 1.00 86.25 79 LEU A C 1
ATOM 623 O O . LEU A 1 79 ? -19.873 6.724 15.501 1.00 86.25 79 LEU A O 1
ATOM 627 N N . GLY A 1 80 ? -20.923 8.545 14.725 1.00 87.00 80 GLY A N 1
ATOM 628 C CA . GLY A 1 80 ? -22.125 8.347 15.539 1.00 87.00 80 GLY A CA 1
ATOM 629 C C . GLY A 1 80 ? -21.811 8.412 17.039 1.00 87.00 80 GLY A C 1
ATOM 630 O O . GLY A 1 80 ? -21.394 9.460 17.540 1.00 87.00 80 GLY A O 1
ATOM 631 N N . SER A 1 81 ? -22.014 7.290 17.736 1.00 90.62 81 SER A N 1
ATOM 632 C CA . SER A 1 81 ? -21.718 7.117 19.169 1.00 90.62 81 SER A CA 1
ATOM 633 C C . SER A 1 81 ? -20.294 6.619 19.452 1.00 90.62 81 SER A C 1
ATOM 635 O O . SER A 1 81 ? -19.962 6.385 20.611 1.00 90.62 81 SER A O 1
ATOM 637 N N . PHE A 1 82 ? -19.464 6.433 18.421 1.00 93.19 82 PHE A N 1
ATOM 638 C CA . PHE A 1 82 ? -18.099 5.924 18.547 1.00 93.19 82 PHE A CA 1
ATOM 639 C C . PHE A 1 82 ? -17.059 7.012 18.271 1.00 93.19 82 PHE A C 1
ATOM 641 O O . PHE A 1 82 ? -17.241 7.866 17.401 1.00 93.19 82 PHE A O 1
ATOM 648 N N . GLU A 1 83 ? -15.941 6.937 18.989 1.00 93.06 83 GLU A N 1
ATOM 649 C CA . GLU A 1 83 ? -14.706 7.639 18.645 1.00 93.06 83 GLU A CA 1
ATOM 650 C C . GLU A 1 83 ? -13.767 6.652 17.954 1.00 93.06 83 GLU A C 1
ATOM 652 O O . GLU A 1 83 ? -13.362 5.646 18.539 1.00 93.06 83 GLU A O 1
ATOM 657 N N . VAL A 1 84 ? -13.449 6.924 16.692 1.00 92.19 84 VAL A N 1
ATOM 658 C CA . VAL A 1 84 ? -12.594 6.069 15.872 1.00 92.19 84 VAL A CA 1
ATOM 659 C C . VAL A 1 84 ? -11.214 6.700 15.779 1.00 92.19 84 VAL A C 1
ATOM 661 O O . VAL A 1 84 ? -11.063 7.867 15.419 1.00 92.19 84 VAL A O 1
ATOM 664 N N . TYR A 1 85 ? -10.199 5.903 16.093 1.00 91.38 85 TYR A N 1
ATOM 665 C CA . TYR A 1 85 ? -8.801 6.297 16.043 1.00 91.38 85 TYR A CA 1
ATOM 666 C C . TYR A 1 85 ? -8.092 5.504 14.944 1.00 91.38 85 TYR A C 1
ATOM 668 O O . TYR A 1 85 ? -8.289 4.297 14.806 1.00 91.38 85 TYR A O 1
ATOM 676 N N . ARG A 1 86 ? -7.237 6.172 14.163 1.00 87.56 86 ARG A N 1
ATOM 677 C CA . ARG A 1 86 ? -6.392 5.522 13.150 1.00 87.56 86 ARG A CA 1
ATOM 678 C C . ARG A 1 86 ? -4.964 5.396 13.667 1.00 87.56 86 ARG A C 1
ATOM 680 O O . ARG A 1 86 ? -4.387 6.386 14.120 1.00 87.56 86 ARG A O 1
ATOM 687 N N . GLN A 1 87 ? -4.396 4.193 13.606 1.00 85.38 87 GLN A N 1
ATOM 688 C CA . GLN A 1 87 ? -3.018 3.958 14.032 1.00 85.38 87 GLN A CA 1
ATOM 689 C C . GLN A 1 87 ? -2.059 4.735 13.126 1.00 85.38 87 GLN A C 1
ATOM 691 O O . GLN A 1 87 ? -2.115 4.617 11.901 1.00 85.38 87 GLN A O 1
ATOM 696 N N . GLN A 1 88 ? -1.161 5.515 13.727 1.00 77.69 88 GLN A N 1
ATOM 697 C CA . GLN A 1 88 ? -0.086 6.167 12.993 1.00 77.69 88 GLN A CA 1
ATOM 698 C C . GLN A 1 88 ? 1.105 5.216 12.894 1.00 77.69 88 GLN A C 1
ATOM 700 O O . GLN A 1 88 ? 1.682 4.803 13.903 1.00 77.69 88 GLN A O 1
ATOM 705 N N . MET A 1 89 ? 1.503 4.894 11.665 1.00 50.91 89 MET A N 1
ATOM 706 C CA . MET A 1 89 ? 2.776 4.232 11.410 1.00 50.91 89 MET A CA 1
ATOM 707 C C . MET A 1 89 ? 3.900 5.215 11.722 1.00 50.91 89 MET A C 1
ATOM 709 O O . MET A 1 89 ? 4.216 6.101 10.931 1.00 50.91 89 MET A O 1
ATOM 713 N N . ILE A 1 90 ? 4.515 5.073 12.892 1.00 49.09 90 ILE A N 1
ATOM 714 C CA . ILE A 1 90 ? 5.788 5.733 13.144 1.00 49.09 90 ILE A CA 1
ATOM 715 C C . ILE A 1 90 ? 6.874 4.832 12.576 1.00 49.09 90 ILE A C 1
ATOM 717 O O . ILE A 1 90 ? 7.036 3.689 13.004 1.00 49.09 90 ILE A O 1
ATOM 721 N N . MET A 1 91 ? 7.674 5.378 11.670 1.00 35.41 91 MET A N 1
ATOM 722 C CA . MET A 1 91 ? 8.865 4.754 11.090 1.00 35.41 91 MET A CA 1
ATOM 723 C C . MET A 1 91 ? 10.015 4.615 12.121 1.00 35.41 91 MET A C 1
ATOM 725 O O . MET A 1 91 ? 11.163 4.955 11.854 1.00 35.41 91 MET A O 1
ATOM 729 N N . THR A 1 92 ? 9.721 4.173 13.351 1.00 37.44 92 THR A N 1
ATOM 730 C CA . THR A 1 92 ? 10.663 4.104 14.487 1.00 37.44 92 THR A CA 1
ATOM 731 C C . THR A 1 92 ? 11.216 2.713 14.782 1.00 37.44 92 THR A C 1
ATOM 733 O O . THR A 1 92 ? 12.021 2.580 15.699 1.00 37.44 92 THR A O 1
ATOM 736 N N . ALA A 1 93 ? 10.863 1.676 14.020 1.00 32.09 93 ALA A N 1
ATOM 737 C CA . ALA A 1 93 ? 11.407 0.332 14.253 1.00 32.09 93 ALA A CA 1
ATOM 738 C C . ALA A 1 93 ? 12.858 0.133 13.752 1.00 32.09 93 ALA A C 1
ATOM 740 O O . ALA A 1 93 ? 13.429 -0.933 13.952 1.00 32.09 93 ALA A O 1
ATOM 741 N N . ILE A 1 94 ? 13.495 1.156 13.168 1.00 38.09 94 ILE A N 1
ATOM 742 C CA . ILE A 1 94 ? 14.922 1.134 12.814 1.00 38.09 94 ILE A CA 1
ATOM 743 C C . ILE A 1 94 ? 15.592 2.402 13.353 1.00 38.09 94 ILE A C 1
ATOM 745 O O . ILE A 1 94 ? 15.881 3.312 12.589 1.00 38.09 94 ILE A O 1
ATOM 749 N N . ARG A 1 95 ? 15.828 2.525 14.665 1.00 31.84 95 ARG A N 1
ATOM 750 C CA . ARG A 1 95 ? 16.789 3.519 15.195 1.00 31.84 95 ARG A CA 1
ATOM 751 C C . ARG A 1 95 ? 17.308 3.110 16.575 1.00 31.84 95 ARG A C 1
ATOM 753 O O . ARG A 1 95 ? 16.532 2.851 17.491 1.00 31.84 95 ARG A O 1
ATOM 760 N N . LYS A 1 96 ? 18.637 3.037 16.712 1.00 29.55 96 LYS A N 1
ATOM 761 C CA . LYS A 1 96 ? 19.335 2.733 17.974 1.00 29.55 96 LYS A CA 1
ATOM 762 C C . LYS A 1 96 ? 19.292 3.936 18.944 1.00 29.55 96 LYS A C 1
ATOM 764 O O . LYS A 1 96 ? 19.131 5.068 18.491 1.00 29.55 96 LYS A O 1
ATOM 769 N N . PRO A 1 97 ? 19.460 3.728 20.268 1.00 31.41 97 PRO A N 1
ATOM 770 C CA . PRO A 1 97 ? 19.104 4.709 21.303 1.00 31.41 97 PRO A CA 1
ATOM 771 C C . PRO A 1 97 ? 20.086 5.877 21.524 1.00 31.41 97 PRO A C 1
ATOM 773 O O . PRO A 1 97 ? 19.900 6.616 22.487 1.00 31.41 97 PRO A O 1
ATOM 776 N N . SER A 1 98 ? 21.125 6.059 20.702 1.00 34.47 98 SER A N 1
ATOM 777 C CA . SER A 1 98 ? 22.212 7.020 20.978 1.00 34.47 98 SER A CA 1
ATOM 778 C C . SER A 1 98 ? 22.062 8.404 20.332 1.00 34.47 98 SER A C 1
ATOM 780 O O . SER A 1 98 ? 22.838 9.297 20.647 1.00 34.47 98 SER A O 1
ATOM 782 N N . ASP A 1 99 ? 21.071 8.631 19.467 1.00 39.78 99 ASP A N 1
ATOM 783 C CA . ASP A 1 99 ? 20.957 9.880 18.686 1.00 39.78 99 ASP A CA 1
ATOM 784 C C . ASP A 1 99 ? 19.957 10.907 19.261 1.00 39.78 99 ASP A C 1
ATOM 786 O O . ASP A 1 99 ? 19.367 11.699 18.521 1.00 39.78 99 ASP A O 1
ATOM 790 N N . ARG A 1 100 ? 19.738 10.928 20.584 1.00 38.25 100 ARG A N 1
ATOM 791 C CA . ARG A 1 100 ? 18.715 11.797 21.207 1.00 38.25 100 ARG A CA 1
ATOM 792 C C . ARG A 1 100 ? 18.998 13.305 21.172 1.00 38.25 100 ARG A C 1
ATOM 794 O O . ARG A 1 100 ? 18.071 14.059 21.432 1.00 38.25 100 ARG A O 1
ATOM 801 N N . GLU A 1 101 ? 20.184 13.769 20.779 1.00 37.69 101 GLU A N 1
ATOM 802 C CA . GLU A 1 101 ? 20.517 15.208 20.865 1.00 37.69 101 GLU A CA 1
ATOM 803 C C . GLU A 1 101 ? 20.933 15.897 19.558 1.00 37.69 101 GLU A C 1
ATOM 805 O O . GLU A 1 101 ? 21.373 17.041 19.578 1.00 37.69 101 GLU A O 1
ATOM 810 N N . LYS A 1 102 ? 20.744 15.278 18.384 1.00 36.47 102 LYS A N 1
ATOM 811 C CA . LYS A 1 102 ? 21.065 15.949 17.099 1.00 36.47 102 LYS A CA 1
ATOM 812 C C . LYS A 1 102 ? 19.912 16.041 16.096 1.00 36.47 102 LYS A C 1
ATOM 814 O O . LYS A 1 102 ? 20.127 16.425 14.949 1.00 36.47 102 LYS A O 1
ATOM 819 N N . CYS A 1 103 ? 18.679 15.727 16.498 1.00 31.69 103 CYS A N 1
ATOM 820 C CA . CYS A 1 103 ? 17.574 15.557 15.547 1.00 31.69 103 CYS A CA 1
ATOM 821 C C . CYS A 1 103 ? 16.825 16.841 15.136 1.00 31.69 103 CYS A C 1
ATOM 823 O O . CYS A 1 103 ? 15.977 16.764 14.256 1.00 31.69 103 CYS A O 1
ATOM 825 N N . CYS A 1 104 ? 17.146 18.021 15.680 1.00 32.81 104 CYS A N 1
ATOM 826 C CA . CYS A 1 104 ? 16.522 19.267 15.203 1.00 32.81 104 CYS A CA 1
ATOM 827 C C . CYS A 1 104 ? 17.230 19.899 13.991 1.00 32.81 104 CYS A C 1
ATOM 829 O O . CYS A 1 104 ? 16.795 20.945 13.525 1.00 32.81 104 CYS A O 1
ATOM 831 N N . LYS A 1 105 ? 18.305 19.293 13.460 1.00 36.59 105 LYS A N 1
ATOM 832 C CA . LYS A 1 105 ? 18.974 19.759 12.230 1.00 36.59 105 LYS A CA 1
ATOM 833 C C . LYS A 1 105 ? 19.563 18.594 11.431 1.00 36.59 105 LYS A C 1
ATOM 835 O O . LYS A 1 105 ? 20.773 18.388 11.431 1.00 36.59 105 LYS A O 1
ATOM 840 N N . ARG A 1 106 ? 18.726 17.818 10.741 1.00 33.38 106 ARG A N 1
ATOM 841 C CA . ARG A 1 106 ? 19.191 16.984 9.620 1.00 33.38 106 ARG A CA 1
ATOM 842 C C . ARG A 1 106 ? 18.244 17.162 8.442 1.00 33.38 106 ARG A C 1
ATOM 844 O O . ARG A 1 106 ? 17.107 16.710 8.498 1.00 33.38 106 ARG A O 1
ATOM 851 N N . ASN A 1 107 ? 18.757 17.857 7.425 1.00 33.25 107 ASN A N 1
ATOM 852 C CA . ASN A 1 107 ? 18.162 18.025 6.104 1.00 33.25 107 ASN A CA 1
ATOM 853 C C . ASN A 1 107 ? 17.653 16.682 5.571 1.00 33.25 107 ASN A C 1
ATOM 855 O O . ASN A 1 107 ? 18.416 15.719 5.472 1.00 33.25 107 ASN A O 1
ATOM 859 N N . LEU A 1 108 ? 16.372 16.652 5.218 1.00 38.28 108 LEU A N 1
ATOM 860 C CA . LEU A 1 108 ? 15.655 15.549 4.577 1.00 38.28 108 LEU A CA 1
ATOM 861 C C . LEU A 1 108 ? 15.935 15.498 3.062 1.00 38.28 108 LEU A C 1
ATOM 863 O O . LEU A 1 108 ? 15.036 15.256 2.274 1.00 38.28 108 LEU A O 1
ATOM 867 N N . ASN A 1 109 ? 17.180 15.710 2.628 1.00 32.41 109 ASN A N 1
ATOM 868 C CA . ASN A 1 109 ? 17.454 15.909 1.198 1.00 32.41 109 ASN A CA 1
ATOM 869 C C . ASN A 1 109 ? 17.683 14.624 0.384 1.00 32.41 109 ASN A C 1
ATOM 871 O O . ASN A 1 109 ? 17.886 14.738 -0.813 1.00 32.41 109 ASN A O 1
ATOM 875 N N . ASN A 1 110 ? 17.689 13.417 0.965 1.00 36.06 110 ASN A N 1
ATOM 876 C CA . ASN A 1 110 ? 18.284 12.260 0.269 1.00 36.06 110 ASN A CA 1
ATOM 877 C C . ASN A 1 110 ? 17.448 10.967 0.228 1.00 36.06 110 ASN A C 1
ATOM 879 O O . ASN A 1 110 ? 18.024 9.883 0.247 1.00 36.06 110 ASN A O 1
ATOM 883 N N . VAL A 1 111 ? 16.119 11.050 0.114 1.00 37.91 111 VAL A N 1
ATOM 884 C CA . VAL A 1 111 ? 15.321 9.950 -0.471 1.00 37.91 111 VAL A CA 1
ATOM 885 C C . VAL A 1 111 ? 14.174 10.558 -1.283 1.00 37.91 111 VAL A C 1
ATOM 887 O O . VAL A 1 111 ? 13.041 10.637 -0.822 1.00 37.91 111 VAL A O 1
ATOM 890 N N . GLU A 1 112 ? 14.484 11.024 -2.491 1.00 38.50 112 GLU A N 1
ATOM 891 C CA . GLU A 1 112 ? 13.478 11.396 -3.490 1.00 38.50 112 GLU A CA 1
ATOM 892 C C . GLU A 1 112 ? 12.914 10.108 -4.114 1.00 38.50 112 GLU A C 1
ATOM 894 O O . GLU A 1 112 ? 13.451 9.574 -5.085 1.00 38.50 112 GLU A O 1
ATOM 899 N N . THR A 1 113 ? 11.853 9.550 -3.531 1.00 34.16 113 THR A N 1
ATOM 900 C CA . THR A 1 113 ? 10.979 8.636 -4.278 1.00 34.16 113 THR A CA 1
ATOM 901 C C . THR A 1 113 ? 10.063 9.466 -5.177 1.00 34.16 113 THR A C 1
ATOM 903 O O . THR A 1 113 ? 9.515 10.453 -4.692 1.00 34.16 113 THR A O 1
ATOM 906 N N . PRO A 1 114 ? 9.812 9.073 -6.438 1.00 34.78 114 PRO A N 1
ATOM 907 C CA . PRO A 1 114 ? 9.002 9.847 -7.392 1.00 34.78 114 PRO A CA 1
ATOM 908 C C . PRO A 1 114 ? 7.492 9.902 -7.068 1.00 34.78 114 PRO A C 1
ATOM 910 O O . PRO A 1 114 ? 6.694 10.355 -7.886 1.00 34.78 114 PRO A O 1
ATOM 913 N N . SER A 1 115 ? 7.075 9.443 -5.888 1.00 43.59 115 SER A N 1
ATOM 914 C CA . SER A 1 115 ? 5.700 9.525 -5.398 1.00 43.59 115 SER A CA 1
ATOM 915 C C . SER A 1 115 ? 5.572 10.662 -4.382 1.00 43.59 115 SER A C 1
ATOM 917 O O . SER A 1 115 ? 6.325 10.677 -3.410 1.00 43.59 115 SER A O 1
ATOM 919 N N . MET A 1 116 ? 4.612 11.567 -4.620 1.00 45.44 116 MET A N 1
ATOM 920 C CA . MET A 1 116 ? 4.195 12.698 -3.770 1.00 45.44 116 MET A CA 1
ATOM 921 C C . MET A 1 116 ? 4.575 12.571 -2.283 1.00 45.44 116 MET A C 1
ATOM 923 O O . MET A 1 116 ? 4.174 11.612 -1.620 1.00 45.44 116 MET A O 1
ATOM 927 N N . ASP A 1 117 ? 5.281 13.575 -1.750 1.00 51.72 117 ASP A N 1
ATOM 928 C CA . ASP A 1 117 ? 5.646 13.655 -0.332 1.00 51.72 117 ASP A CA 1
ATOM 929 C C . ASP A 1 117 ? 4.377 13.744 0.548 1.00 51.72 117 ASP A C 1
ATOM 931 O O . ASP A 1 117 ? 3.596 14.696 0.414 1.00 51.72 117 ASP A O 1
ATOM 935 N N . PRO A 1 118 ? 4.150 12.798 1.482 1.00 52.12 118 PRO A N 1
ATOM 936 C CA . PRO A 1 118 ? 3.045 12.863 2.438 1.00 52.12 118 PRO A CA 1
ATOM 937 C C . PRO A 1 118 ? 2.993 14.173 3.242 1.00 52.12 118 PRO A C 1
ATOM 939 O O . PRO A 1 118 ? 1.920 14.554 3.718 1.00 52.12 118 PRO A O 1
ATOM 942 N N . PHE A 1 119 ? 4.118 14.884 3.395 1.00 51.72 119 PHE A N 1
ATOM 943 C CA . PHE A 1 119 ? 4.158 16.194 4.049 1.00 51.72 119 PHE A CA 1
ATOM 944 C C . PHE A 1 119 ? 3.369 17.267 3.300 1.00 51.72 119 PHE A C 1
ATOM 946 O O . PHE A 1 119 ? 2.768 18.126 3.949 1.00 51.72 119 PHE A O 1
ATOM 953 N N . LEU A 1 120 ? 3.279 17.201 1.970 1.00 56.62 120 LEU A N 1
ATOM 954 C CA . LEU A 1 120 ? 2.561 18.201 1.179 1.00 56.62 120 LEU A CA 1
ATOM 955 C C . LEU A 1 120 ? 1.071 18.251 1.539 1.00 56.62 120 LEU A C 1
ATOM 957 O O . LEU A 1 120 ? 0.469 19.324 1.633 1.00 56.62 120 LEU A O 1
ATOM 961 N N . MET A 1 121 ? 0.483 17.083 1.821 1.00 58.00 121 MET A N 1
ATOM 962 C CA . MET A 1 121 ? -0.908 16.989 2.264 1.00 58.00 121 MET A CA 1
ATOM 963 C C . MET A 1 121 ? -1.122 17.668 3.627 1.00 58.00 121 MET A C 1
ATOM 965 O O . MET A 1 121 ? -2.178 18.237 3.901 1.00 58.00 121 MET A O 1
ATOM 969 N N . VAL A 1 122 ? -0.112 17.647 4.495 1.00 60.59 122 VAL A N 1
ATOM 970 C CA . VAL A 1 122 ? -0.179 18.305 5.805 1.00 60.59 122 VAL A CA 1
ATOM 971 C C . VAL A 1 122 ? -0.057 19.824 5.657 1.00 60.59 122 VAL A C 1
ATOM 973 O O . VAL A 1 122 ? -0.801 20.556 6.313 1.00 60.59 122 VAL A O 1
ATOM 976 N N . LEU A 1 123 ? 0.822 20.296 4.768 1.00 68.00 123 LEU A N 1
ATOM 977 C CA . LEU A 1 123 ? 1.069 21.723 4.533 1.00 68.00 123 LEU A CA 1
ATOM 978 C C . LEU A 1 123 ? -0.131 22.422 3.873 1.00 68.00 123 LEU A C 1
ATOM 980 O O . LEU A 1 123 ? -0.531 23.503 4.302 1.00 68.00 123 LEU A O 1
ATOM 984 N N . ASN A 1 124 ? -0.791 21.762 2.916 1.00 70.44 124 ASN A N 1
ATOM 985 C CA . ASN A 1 124 ? -1.905 22.331 2.149 1.00 70.44 124 ASN A CA 1
ATOM 986 C C . ASN A 1 124 ? -3.303 21.882 2.617 1.00 70.44 124 ASN A C 1
ATOM 988 O O . ASN A 1 124 ? -4.283 21.987 1.874 1.00 70.44 124 ASN A O 1
ATOM 992 N N . ARG A 1 125 ? -3.439 21.447 3.881 1.00 72.81 125 ARG A N 1
ATOM 993 C CA . ARG A 1 125 ? -4.658 20.836 4.457 1.00 72.81 125 ARG A CA 1
ATOM 994 C C . ARG A 1 125 ? -5.973 21.546 4.111 1.00 72.81 125 ARG A C 1
ATOM 996 O O . ARG A 1 125 ? -6.966 20.884 3.827 1.00 72.81 125 ARG A O 1
ATOM 1003 N N . LYS A 1 126 ? -6.015 22.883 4.168 1.00 76.44 126 LYS A N 1
ATOM 1004 C CA . LYS A 1 126 ? -7.244 23.660 3.895 1.00 76.44 126 LYS A CA 1
ATOM 1005 C C . LYS A 1 126 ? -7.679 23.591 2.428 1.00 76.44 126 LYS A C 1
ATOM 1007 O O . LYS A 1 126 ? -8.871 23.664 2.161 1.00 76.44 126 LYS A O 1
ATOM 1012 N N . GLN A 1 127 ? -6.731 23.464 1.503 1.00 75.25 127 GLN A N 1
ATOM 1013 C CA . GLN A 1 127 ? -6.984 23.481 0.060 1.00 75.25 127 GLN A CA 1
ATOM 1014 C C . GLN A 1 127 ? -7.377 22.100 -0.478 1.00 75.25 127 GLN A C 1
ATOM 1016 O O . GLN A 1 127 ? -8.104 22.012 -1.467 1.00 75.25 127 GLN A O 1
ATOM 1021 N N . ILE A 1 128 ? -6.919 21.036 0.190 1.00 77.00 128 ILE A N 1
ATOM 1022 C CA . ILE A 1 128 ? -7.103 19.640 -0.232 1.00 77.00 128 ILE A CA 1
ATOM 1023 C C . ILE A 1 128 ? -8.258 18.922 0.479 1.00 77.00 128 ILE A C 1
ATOM 1025 O O . ILE A 1 128 ? -8.590 17.795 0.120 1.00 77.00 128 ILE A O 1
ATOM 1029 N N . LEU A 1 129 ? -8.855 19.525 1.515 1.00 80.44 129 LEU A N 1
ATOM 1030 C CA . LEU A 1 129 ? -9.905 18.871 2.295 1.00 80.44 129 LEU A CA 1
ATOM 1031 C C . LEU A 1 129 ? -11.106 18.539 1.395 1.00 80.44 129 LEU A C 1
ATOM 1033 O O . LEU A 1 129 ? -11.734 19.434 0.837 1.00 80.44 129 LEU A O 1
ATOM 1037 N N . GLY A 1 130 ? -11.415 17.247 1.261 1.00 77.38 130 GLY A N 1
ATOM 1038 C CA . GLY A 1 130 ? -12.497 16.761 0.398 1.00 77.38 130 GLY A CA 1
ATOM 1039 C C . GLY A 1 130 ? -12.162 16.713 -1.098 1.00 77.38 130 GLY A C 1
ATOM 1040 O O . GLY A 1 130 ? -13.039 16.376 -1.888 1.00 77.38 130 GLY A O 1
ATOM 1041 N N . LYS A 1 131 ? -10.921 17.018 -1.498 1.00 83.06 131 LYS A N 1
ATOM 1042 C CA . LYS A 1 131 ? -10.453 16.895 -2.885 1.00 83.06 131 LYS A CA 1
ATOM 1043 C C . LYS A 1 131 ? -9.640 15.618 -3.084 1.00 83.06 131 LYS A C 1
ATOM 1045 O O . LYS A 1 131 ? -8.964 15.147 -2.171 1.00 83.06 131 LYS A O 1
ATOM 1050 N N . ARG A 1 132 ? -9.677 15.080 -4.304 1.00 82.25 132 ARG A N 1
ATOM 1051 C CA . ARG A 1 132 ? -8.784 14.003 -4.746 1.00 82.25 132 ARG A CA 1
ATOM 1052 C C . ARG A 1 132 ? -7.498 14.632 -5.282 1.00 82.25 132 ARG A C 1
ATOM 1054 O O . ARG A 1 132 ? -7.562 15.430 -6.207 1.00 82.25 132 ARG A O 1
ATOM 1061 N N . VAL A 1 133 ? -6.356 14.267 -4.706 1.00 84.50 133 VAL A N 1
ATOM 1062 C CA . VAL A 1 133 ? -5.021 14.675 -5.176 1.00 84.50 133 VAL A CA 1
ATOM 1063 C C . VAL A 1 133 ? -4.371 13.459 -5.830 1.00 84.50 133 VAL A C 1
ATOM 1065 O O . VAL A 1 133 ? -4.330 12.389 -5.221 1.00 84.50 133 VAL A O 1
ATOM 1068 N N . LEU A 1 134 ? -3.908 13.610 -7.068 1.00 87.56 134 LEU A N 1
ATOM 1069 C CA . LEU A 1 134 ? -3.312 12.539 -7.862 1.00 87.56 134 LEU A CA 1
ATOM 1070 C C . LEU A 1 134 ? -1.800 12.482 -7.634 1.00 87.56 134 LEU A C 1
ATOM 1072 O O . LEU A 1 134 ? -1.108 13.500 -7.607 1.00 87.56 134 LEU A O 1
ATOM 1076 N N . GLY A 1 135 ? -1.295 11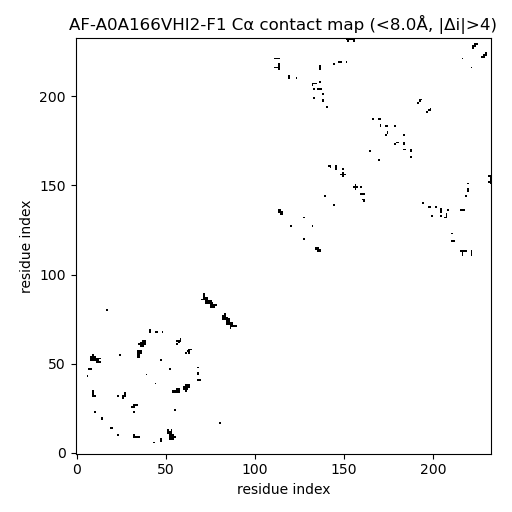.268 -7.434 1.00 84.69 135 GLY A N 1
ATOM 1077 C CA . GLY A 1 135 ? 0.062 11.011 -6.960 1.00 84.69 135 GLY A CA 1
ATOM 1078 C C . GLY A 1 135 ? 1.032 10.606 -8.061 1.00 84.69 135 GLY A C 1
ATOM 1079 O O . GLY A 1 135 ? 1.691 9.582 -7.912 1.00 84.69 135 GLY A O 1
ATOM 1080 N N . ALA A 1 136 ? 1.114 11.365 -9.154 1.00 85.56 136 ALA A N 1
ATOM 1081 C CA . ALA A 1 136 ? 1.994 11.046 -10.278 1.00 85.56 136 ALA A CA 1
ATOM 1082 C C . ALA A 1 136 ? 2.733 12.285 -10.802 1.00 85.56 136 ALA A C 1
ATOM 1084 O O . ALA A 1 136 ? 2.159 13.370 -10.900 1.00 85.56 136 ALA A O 1
ATOM 1085 N N . ALA A 1 137 ? 4.005 12.113 -11.177 1.00 86.44 137 ALA A N 1
ATOM 1086 C CA . ALA A 1 137 ? 4.779 13.166 -11.836 1.00 86.44 137 ALA A CA 1
ATOM 1087 C C . ALA A 1 137 ? 4.370 13.334 -13.309 1.00 86.44 137 ALA A C 1
ATOM 1089 O O . ALA A 1 137 ? 4.229 14.446 -13.800 1.00 86.44 137 ALA A O 1
ATOM 1090 N N . ARG A 1 138 ? 4.145 12.217 -14.003 1.00 88.19 138 ARG A N 1
ATOM 1091 C CA . ARG A 1 138 ? 3.517 12.133 -15.327 1.00 88.19 138 ARG A CA 1
ATOM 1092 C C . ARG A 1 138 ? 3.069 10.698 -15.579 1.00 88.19 138 ARG A C 1
ATOM 1094 O O . ARG A 1 138 ? 3.563 9.778 -14.924 1.00 88.19 138 ARG A O 1
ATOM 1101 N N . TYR A 1 139 ? 2.194 10.506 -16.555 1.00 89.81 139 TYR A N 1
ATOM 1102 C CA . TYR A 1 139 ? 1.895 9.177 -17.077 1.00 89.81 139 TYR A CA 1
ATOM 1103 C C . TYR A 1 139 ? 2.934 8.787 -18.120 1.00 89.81 139 TYR A C 1
ATOM 1105 O O . TYR A 1 139 ? 3.318 9.610 -18.949 1.00 89.81 139 TYR A O 1
ATOM 1113 N N . MET A 1 140 ? 3.406 7.547 -18.040 1.00 88.50 140 MET A N 1
ATOM 1114 C CA . MET A 1 140 ? 4.368 6.983 -18.977 1.00 88.50 140 MET A CA 1
ATOM 1115 C C . MET A 1 140 ? 3.954 5.574 -19.353 1.00 88.50 140 MET A C 1
ATOM 1117 O O . MET A 1 140 ? 3.432 4.829 -18.521 1.00 88.50 140 MET A O 1
ATOM 1121 N N . THR A 1 141 ? 4.263 5.186 -20.580 1.00 88.81 141 THR A N 1
ATOM 1122 C CA . THR A 1 141 ? 4.168 3.795 -21.008 1.00 88.81 141 THR A CA 1
ATOM 1123 C C . THR A 1 141 ? 5.463 3.042 -20.691 1.00 88.81 141 THR A C 1
ATOM 1125 O O . THR A 1 141 ? 6.545 3.637 -20.658 1.00 88.81 141 THR A O 1
ATOM 1128 N N . PRO A 1 142 ? 5.416 1.708 -20.529 1.00 88.38 142 PRO A N 1
ATOM 1129 C CA . PRO A 1 142 ? 6.630 0.908 -20.371 1.00 88.38 142 PRO A CA 1
ATOM 1130 C C . PRO A 1 142 ? 7.636 1.079 -21.520 1.00 88.38 142 PRO A C 1
ATOM 1132 O O . PRO A 1 142 ? 8.840 0.953 -21.311 1.00 88.38 142 PRO A O 1
ATOM 1135 N N . LYS A 1 143 ? 7.158 1.396 -22.731 1.00 89.75 143 LYS A N 1
ATOM 1136 C CA . LYS A 1 143 ? 8.018 1.678 -23.888 1.00 89.75 143 LYS A CA 1
ATOM 1137 C C . LYS A 1 143 ? 8.788 2.981 -23.708 1.00 89.75 143 LYS A C 1
ATOM 1139 O O . LYS A 1 143 ? 10.003 2.966 -23.856 1.00 89.75 143 LYS A O 1
ATOM 1144 N N . GLU A 1 144 ? 8.111 4.057 -23.312 1.00 91.56 144 GLU A N 1
ATOM 1145 C CA . GLU A 1 144 ? 8.745 5.355 -23.034 1.00 91.56 144 GLU A CA 1
ATOM 1146 C C . GLU A 1 144 ? 9.785 5.247 -21.911 1.00 91.56 144 GLU A C 1
ATOM 1148 O O . GLU A 1 144 ? 10.867 5.817 -22.010 1.00 91.56 144 GLU A O 1
ATOM 1153 N N . ILE A 1 145 ? 9.503 4.455 -20.867 1.00 92.31 145 ILE A N 1
ATOM 1154 C CA . ILE A 1 145 ? 10.467 4.180 -19.787 1.00 92.31 145 ILE A CA 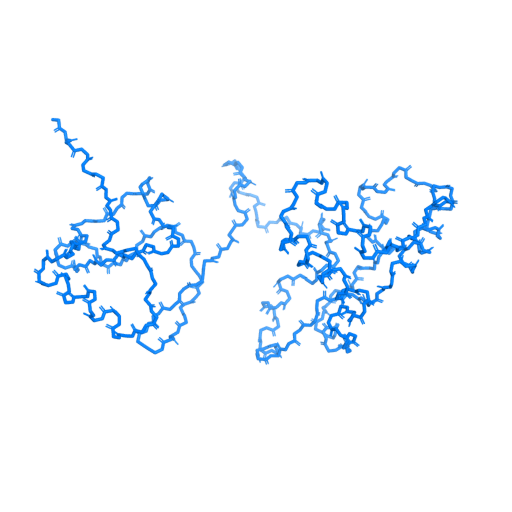1
ATOM 1155 C C . ILE A 1 145 ? 11.752 3.553 -20.348 1.00 92.31 145 ILE A C 1
ATOM 1157 O O . ILE A 1 145 ? 12.853 3.975 -19.988 1.00 92.31 145 ILE A O 1
ATOM 1161 N N . VAL A 1 146 ? 11.622 2.553 -21.228 1.00 93.06 146 VAL A N 1
ATOM 1162 C CA . VAL A 1 146 ? 12.767 1.870 -21.854 1.00 93.06 146 VAL A CA 1
ATOM 1163 C C . VAL A 1 146 ? 13.491 2.776 -22.848 1.00 93.06 146 VAL A C 1
ATOM 1165 O O . VAL A 1 146 ? 14.716 2.738 -22.924 1.00 93.06 146 VAL A O 1
ATOM 1168 N N . GLU A 1 147 ? 12.767 3.595 -23.605 1.00 93.75 147 GLU A N 1
ATOM 1169 C CA . GLU A 1 147 ? 13.352 4.562 -24.537 1.00 93.75 147 GLU A CA 1
ATOM 1170 C C . GLU A 1 147 ? 14.190 5.613 -23.808 1.00 93.75 147 GLU A C 1
ATOM 1172 O O . GLU A 1 147 ? 15.325 5.869 -24.204 1.00 93.75 147 GLU A O 1
ATOM 1177 N N . GLU A 1 148 ? 13.691 6.160 -22.700 1.00 94.31 148 GLU A N 1
ATOM 1178 C CA . GLU A 1 148 ? 14.454 7.101 -21.879 1.00 94.31 148 GLU A CA 1
ATOM 1179 C C . GLU A 1 148 ? 15.647 6.441 -21.187 1.00 94.31 148 GLU A C 1
ATOM 1181 O O . GLU A 1 148 ? 16.710 7.052 -21.084 1.00 94.31 148 GLU A O 1
ATOM 1186 N N . PHE A 1 149 ? 15.507 5.182 -20.765 1.00 94.44 149 PHE A N 1
ATOM 1187 C CA . PHE A 1 149 ? 16.627 4.403 -20.240 1.00 94.44 149 PHE A CA 1
ATOM 1188 C C . PHE A 1 149 ? 17.723 4.211 -21.298 1.00 94.44 149 PHE A C 1
ATOM 1190 O O . PHE A 1 149 ? 18.890 4.477 -21.024 1.00 94.44 149 PHE A O 1
ATOM 1197 N N . ARG A 1 150 ? 17.353 3.830 -22.529 1.00 93.94 150 ARG A N 1
ATOM 1198 C CA . ARG A 1 150 ? 18.281 3.712 -23.669 1.00 93.94 150 ARG A CA 1
ATOM 1199 C C . ARG A 1 150 ? 18.942 5.039 -24.024 1.00 93.94 150 ARG A C 1
ATOM 1201 O O . ARG A 1 150 ? 20.110 5.056 -24.394 1.00 93.94 150 ARG A O 1
ATOM 1208 N N . ALA A 1 151 ? 18.194 6.137 -23.947 1.00 92.75 151 ALA A N 1
ATOM 1209 C CA . ALA A 1 151 ? 18.721 7.467 -24.220 1.00 92.75 151 ALA A CA 1
ATOM 1210 C C . ALA A 1 151 ? 19.734 7.911 -23.155 1.00 92.75 151 ALA A C 1
ATOM 1212 O O . ALA A 1 151 ? 20.688 8.615 -23.481 1.00 92.75 151 ALA A O 1
ATOM 1213 N N . LEU A 1 152 ? 19.528 7.508 -21.896 1.00 93.62 152 LEU A N 1
ATOM 1214 C CA . LEU A 1 152 ? 20.410 7.858 -20.787 1.00 93.62 152 LEU A CA 1
ATOM 1215 C C . LEU A 1 152 ? 21.649 6.953 -20.693 1.00 93.62 152 LEU A C 1
ATOM 1217 O O . LEU A 1 152 ? 22.708 7.460 -20.334 1.00 93.62 152 LEU A O 1
ATOM 1221 N N . TYR A 1 153 ? 21.521 5.668 -21.041 1.00 94.00 153 TYR A N 1
ATOM 1222 C CA . TYR A 1 153 ? 22.591 4.661 -20.998 1.00 94.00 153 TYR A CA 1
ATOM 1223 C C . TYR A 1 153 ? 22.696 3.927 -22.345 1.00 94.00 153 TYR A C 1
ATOM 1225 O O . TYR A 1 153 ? 22.133 2.839 -22.511 1.00 94.00 153 TYR A O 1
ATOM 1233 N N . PRO A 1 154 ? 23.343 4.521 -23.363 1.00 91.31 154 PRO A N 1
ATOM 1234 C CA . PRO A 1 154 ? 23.331 3.978 -24.716 1.00 91.31 154 PRO A CA 1
ATOM 1235 C C . PRO A 1 154 ? 24.102 2.673 -24.881 1.00 91.31 154 PRO A C 1
ATOM 1237 O O . PRO A 1 154 ? 23.815 1.956 -25.837 1.00 91.31 154 PRO A O 1
ATOM 1240 N N . GLU A 1 155 ? 25.079 2.365 -24.019 1.00 90.94 155 GLU A N 1
ATOM 1241 C CA . GLU A 1 155 ? 25.853 1.121 -24.093 1.00 90.94 155 GLU A CA 1
ATOM 1242 C C . GLU A 1 155 ? 25.133 -0.014 -23.364 1.00 90.94 155 GLU A C 1
ATOM 1244 O O . GLU A 1 155 ? 24.866 -1.059 -23.967 1.00 90.94 155 GLU A O 1
ATOM 1249 N N . ASP A 1 156 ? 24.732 0.217 -22.115 1.00 90.69 156 ASP A N 1
ATOM 1250 C CA . ASP A 1 156 ? 24.034 -0.791 -21.309 1.00 90.69 156 ASP A CA 1
ATOM 1251 C C . ASP A 1 156 ? 22.560 -0.970 -21.714 1.00 90.69 156 ASP A C 1
ATOM 1253 O O . ASP A 1 156 ? 21.971 -2.042 -21.557 1.00 90.69 156 ASP A O 1
ATOM 1257 N N . GLY A 1 157 ? 21.951 0.059 -22.304 1.00 89.12 157 GLY A N 1
ATOM 1258 C CA . GLY A 1 157 ? 20.561 0.052 -22.751 1.00 89.12 157 GLY A CA 1
ATOM 1259 C C . GLY A 1 157 ? 20.309 -0.650 -24.085 1.00 89.12 157 GLY A C 1
ATOM 1260 O O . GLY A 1 157 ? 19.148 -0.904 -24.408 1.00 89.12 157 GLY A O 1
ATOM 1261 N N . LYS A 1 158 ? 21.340 -1.013 -24.865 1.00 91.00 158 LYS A N 1
ATOM 1262 C CA . LYS A 1 158 ? 21.179 -1.540 -26.244 1.00 91.00 158 LYS A CA 1
ATOM 1263 C C . LYS A 1 158 ? 20.220 -2.722 -26.340 1.00 91.00 158 LYS A C 1
ATOM 1265 O O . LYS A 1 158 ? 19.464 -2.834 -27.303 1.00 91.00 158 LYS A O 1
ATOM 1270 N N . SER A 1 159 ? 20.266 -3.609 -25.351 1.00 90.56 159 SER A N 1
ATOM 1271 C CA . SER A 1 159 ? 19.446 -4.821 -25.292 1.00 90.56 159 SER A CA 1
ATOM 1272 C C . SER A 1 159 ? 18.166 -4.653 -24.471 1.00 90.56 159 SER A C 1
ATOM 1274 O O . SER A 1 159 ? 17.296 -5.524 -24.529 1.00 90.56 159 SER A O 1
ATOM 1276 N N . ALA A 1 160 ? 18.019 -3.552 -23.727 1.00 91.75 160 ALA A N 1
ATOM 1277 C CA . ALA A 1 160 ? 16.853 -3.307 -22.890 1.00 91.75 160 ALA A CA 1
ATOM 1278 C C . ALA A 1 160 ? 15.619 -3.197 -23.778 1.00 91.75 160 ALA A C 1
ATOM 1280 O O . ALA A 1 160 ? 15.592 -2.360 -24.670 1.00 91.75 160 ALA A O 1
ATOM 1281 N N . ASN A 1 161 ? 14.604 -4.031 -23.577 1.00 90.31 161 ASN A N 1
ATOM 1282 C CA . ASN A 1 161 ? 13.381 -4.004 -24.370 1.00 90.31 161 ASN A CA 1
ATOM 1283 C C . ASN A 1 161 ? 12.171 -4.293 -23.486 1.00 90.31 161 ASN A C 1
ATOM 1285 O O . ASN A 1 161 ? 12.261 -5.069 -22.537 1.00 90.31 161 ASN A O 1
ATOM 1289 N N . PHE A 1 162 ? 11.031 -3.707 -23.835 1.00 89.44 162 PHE A N 1
ATOM 1290 C CA . PHE A 1 162 ? 9.763 -4.057 -23.218 1.00 89.44 162 PHE A CA 1
ATOM 1291 C C . PHE A 1 162 ? 9.086 -5.161 -24.033 1.00 89.44 162 PHE A C 1
ATOM 1293 O O . PHE A 1 162 ? 8.912 -5.027 -25.246 1.00 89.44 162 PHE A O 1
ATOM 1300 N N . PHE A 1 163 ? 8.679 -6.242 -23.369 1.00 88.06 163 PHE A N 1
ATOM 1301 C CA . PHE A 1 163 ? 7.875 -7.298 -23.976 1.00 88.06 163 PHE A CA 1
ATOM 1302 C C . PHE A 1 163 ? 6.618 -7.532 -23.138 1.00 88.06 163 PHE A C 1
ATOM 1304 O O . PHE A 1 163 ? 6.693 -7.756 -21.932 1.00 88.06 163 PHE A O 1
ATOM 1311 N N . SER A 1 164 ? 5.458 -7.489 -23.793 1.00 86.75 164 SER A N 1
ATOM 1312 C CA . SER A 1 164 ? 4.194 -7.897 -23.182 1.00 86.75 164 SER A CA 1
ATOM 1313 C C . SER A 1 164 ? 3.968 -9.379 -23.458 1.00 86.75 164 SER A C 1
ATOM 1315 O O . SER A 1 164 ? 4.155 -9.852 -24.582 1.00 86.75 164 SER A O 1
ATOM 1317 N N . VAL A 1 165 ? 3.604 -10.129 -22.421 1.00 89.88 165 VAL A N 1
ATOM 1318 C CA . VAL A 1 165 ? 3.323 -11.562 -22.522 1.00 89.88 165 VAL A CA 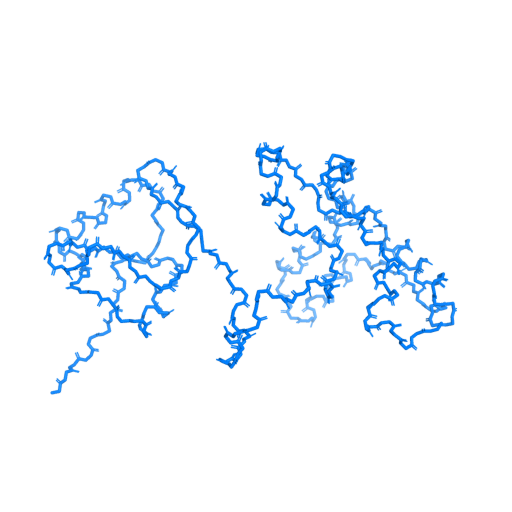1
ATOM 1319 C C . VAL A 1 165 ? 1.816 -11.802 -22.636 1.00 89.88 165 VAL A C 1
ATOM 1321 O O . VAL A 1 165 ? 1.041 -11.158 -21.930 1.00 89.88 165 VAL A O 1
ATOM 1324 N N . PRO A 1 166 ? 1.364 -12.764 -23.463 1.00 93.62 166 PRO A N 1
ATOM 1325 C CA . PRO A 1 166 ? -0.036 -13.167 -23.491 1.00 93.62 166 PRO A CA 1
ATOM 1326 C C . PRO A 1 166 ? -0.557 -13.539 -22.099 1.00 93.62 166 PRO A C 1
ATOM 1328 O O . PRO A 1 166 ? 0.120 -14.240 -21.343 1.00 93.62 166 PRO A O 1
ATOM 1331 N N . HIS A 1 167 ? -1.797 -13.156 -21.789 1.00 92.62 167 HIS A N 1
ATOM 1332 C CA . HIS A 1 167 ? -2.407 -13.369 -20.468 1.00 92.62 167 HIS A CA 1
ATOM 1333 C C . HIS A 1 167 ? -2.354 -14.831 -20.003 1.00 92.62 167 HIS A C 1
ATOM 1335 O O . HIS A 1 167 ? -2.088 -15.111 -18.837 1.00 92.62 167 HIS A O 1
ATOM 1341 N N . ALA A 1 168 ? -2.553 -15.778 -20.925 1.00 93.06 168 ALA A N 1
ATOM 1342 C CA . ALA A 1 168 ? -2.470 -17.205 -20.624 1.00 93.06 168 ALA A CA 1
ATOM 1343 C C . ALA A 1 168 ? -1.063 -17.623 -20.164 1.00 93.06 168 ALA A C 1
ATOM 1345 O O . ALA A 1 168 ? -0.929 -18.411 -19.229 1.00 93.06 168 ALA A O 1
ATOM 1346 N N . ILE A 1 169 ? -0.019 -17.069 -20.788 1.00 93.31 169 ILE A N 1
ATOM 1347 C CA . ILE A 1 169 ? 1.374 -17.331 -20.412 1.00 93.31 169 ILE A CA 1
ATOM 1348 C C . ILE A 1 169 ? 1.660 -16.708 -19.046 1.00 93.31 169 ILE A C 1
ATOM 1350 O O . ILE A 1 169 ? 2.187 -17.393 -18.177 1.00 93.31 169 ILE A O 1
ATOM 1354 N N . TYR A 1 170 ? 1.243 -15.460 -18.818 1.00 90.88 170 TYR A N 1
ATOM 1355 C CA . TYR A 1 170 ? 1.399 -14.787 -17.524 1.00 90.88 170 TYR A CA 1
ATOM 1356 C C . TYR A 1 170 ? 0.755 -15.580 -16.373 1.00 90.88 170 TYR A C 1
ATOM 1358 O O . TYR A 1 170 ? 1.407 -15.875 -15.370 1.00 90.88 170 TYR A O 1
ATOM 1366 N N . LEU A 1 171 ? -0.497 -16.016 -16.550 1.00 91.94 171 LEU A N 1
ATOM 1367 C CA . LEU A 1 171 ? -1.218 -16.821 -15.561 1.00 91.94 171 LEU A CA 1
ATOM 1368 C C . LEU A 1 171 ? -0.541 -18.163 -15.288 1.00 91.94 171 LEU A C 1
ATOM 1370 O O . LEU A 1 171 ? -0.416 -18.562 -14.131 1.00 91.94 171 LEU A O 1
ATOM 1374 N N . ASN A 1 172 ? -0.121 -18.872 -16.337 1.00 92.75 172 ASN A N 1
ATOM 1375 C CA . ASN A 1 172 ? 0.545 -20.164 -16.186 1.00 92.75 172 ASN A CA 1
ATOM 1376 C C . ASN A 1 172 ? 1.882 -20.015 -15.454 1.00 92.75 172 ASN A C 1
ATOM 1378 O O . ASN A 1 172 ? 2.188 -20.822 -14.577 1.00 92.75 172 ASN A O 1
ATOM 1382 N N . THR A 1 173 ? 2.630 -18.951 -15.744 1.00 91.06 173 THR A N 1
ATOM 1383 C CA . THR A 1 173 ? 3.877 -18.616 -15.053 1.00 91.06 173 THR A CA 1
ATOM 1384 C C . THR A 1 173 ? 3.638 -18.351 -13.566 1.00 91.06 173 THR A C 1
ATOM 1386 O O . THR A 1 173 ? 4.285 -18.982 -12.733 1.00 91.06 173 THR A O 1
ATOM 1389 N N . LEU A 1 174 ? 2.664 -17.511 -13.196 1.00 90.38 174 LEU A N 1
ATOM 1390 C CA . LEU A 1 174 ? 2.346 -17.253 -11.783 1.00 90.38 174 LEU A CA 1
ATOM 1391 C C . LEU A 1 174 ? 1.936 -18.527 -11.031 1.00 90.38 174 LEU A C 1
ATOM 1393 O O . LEU A 1 174 ? 2.399 -18.775 -9.919 1.00 90.38 174 LEU A O 1
ATOM 1397 N N . LYS A 1 175 ? 1.121 -19.383 -11.654 1.00 88.62 175 LYS A N 1
ATOM 1398 C CA . LYS A 1 175 ? 0.738 -20.677 -11.069 1.00 88.62 175 LYS A CA 1
ATOM 1399 C C . LYS A 1 175 ? 1.931 -21.618 -10.913 1.00 88.62 175 LYS A C 1
ATOM 1401 O O . LYS A 1 175 ? 2.006 -22.335 -9.921 1.00 88.62 175 LYS A O 1
ATOM 1406 N N . SER A 1 176 ? 2.878 -21.593 -11.854 1.00 90.50 176 SER A N 1
ATOM 1407 C CA . SER A 1 176 ? 4.115 -22.381 -11.764 1.00 90.50 176 SER A CA 1
ATOM 1408 C C . SER A 1 176 ? 5.000 -21.957 -10.585 1.00 90.50 176 SER A C 1
ATOM 1410 O O . SER A 1 176 ? 5.668 -22.799 -9.993 1.00 90.50 176 SER A O 1
ATOM 1412 N N . PHE A 1 177 ? 4.917 -20.687 -10.167 1.00 90.44 177 PHE A N 1
ATOM 1413 C CA . PHE A 1 177 ? 5.538 -20.173 -8.941 1.00 90.44 177 PHE A CA 1
ATOM 1414 C C . PHE A 1 177 ? 4.760 -20.523 -7.658 1.00 90.44 177 PHE A C 1
ATOM 1416 O O . PHE A 1 177 ? 5.136 -20.091 -6.570 1.00 90.44 177 PHE A O 1
ATOM 1423 N N . GLY A 1 178 ? 3.686 -21.313 -7.759 1.00 89.94 178 GLY A N 1
ATOM 1424 C CA . GLY A 1 178 ? 2.894 -21.780 -6.623 1.00 89.94 178 GLY A CA 1
ATOM 1425 C C . GLY A 1 178 ? 1.742 -20.858 -6.223 1.00 89.94 178 GLY A C 1
ATOM 1426 O O . GLY A 1 178 ? 1.124 -21.094 -5.184 1.00 89.94 178 GLY A O 1
ATOM 1427 N N . LEU A 1 179 ? 1.416 -19.827 -7.016 1.00 91.12 179 LEU A N 1
ATOM 1428 C CA . LEU A 1 179 ? 0.271 -18.969 -6.711 1.00 91.12 179 LEU A CA 1
ATOM 1429 C C . LEU A 1 179 ? -1.056 -19.709 -6.969 1.00 91.12 179 LEU A C 1
ATOM 1431 O O . LEU A 1 179 ? -1.247 -20.287 -8.045 1.00 91.12 179 LEU A O 1
ATOM 1435 N N . PRO A 1 180 ? -2.022 -19.640 -6.032 1.00 89.69 180 PRO A N 1
ATOM 1436 C CA . PRO A 1 180 ? -3.380 -20.111 -6.269 1.00 89.69 180 PRO A CA 1
ATOM 1437 C C . PRO A 1 180 ? -4.045 -19.403 -7.457 1.00 89.69 180 PRO A C 1
ATOM 1439 O O . PRO A 1 180 ? -3.771 -18.236 -7.738 1.00 89.69 180 PRO A O 1
ATOM 1442 N N . ASN A 1 181 ? -4.992 -20.084 -8.112 1.00 88.62 181 ASN A N 1
ATOM 1443 C CA . ASN A 1 181 ? -5.686 -19.565 -9.299 1.00 88.62 181 ASN A CA 1
ATOM 1444 C C . ASN A 1 181 ? -6.314 -18.180 -9.095 1.00 88.62 181 ASN A C 1
ATOM 1446 O O . ASN A 1 181 ? -6.237 -17.359 -10.004 1.00 88.62 181 ASN A O 1
ATOM 1450 N N . PHE A 1 182 ? -6.939 -17.934 -7.939 1.00 91.94 182 PHE A N 1
ATOM 1451 C CA . PHE A 1 182 ? -7.567 -16.643 -7.659 1.00 91.94 182 PHE A CA 1
ATOM 1452 C C . PHE A 1 182 ? -6.507 -15.535 -7.591 1.00 91.94 182 PHE A C 1
ATOM 1454 O O . PHE A 1 182 ? -6.624 -14.559 -8.310 1.00 91.94 182 PHE A O 1
ATOM 1461 N N . ALA A 1 183 ? -5.413 -15.738 -6.849 1.00 87.69 183 ALA A N 1
ATOM 1462 C CA . ALA A 1 183 ? -4.344 -14.751 -6.712 1.00 87.69 183 ALA A CA 1
ATOM 1463 C C . ALA A 1 183 ? -3.660 -14.453 -8.054 1.00 87.69 183 ALA A C 1
ATOM 1465 O O . ALA A 1 183 ? -3.431 -13.298 -8.387 1.00 87.69 183 ALA A O 1
ATOM 1466 N N . ALA A 1 184 ? -3.381 -15.484 -8.860 1.00 89.44 184 ALA A N 1
ATOM 1467 C CA . ALA A 1 184 ? -2.815 -15.289 -10.194 1.00 89.44 184 ALA A CA 1
ATOM 1468 C C . ALA A 1 184 ? -3.746 -14.470 -11.107 1.00 89.44 184 ALA A C 1
ATOM 1470 O O . ALA A 1 184 ? -3.269 -13.677 -11.916 1.00 89.44 184 ALA A O 1
ATOM 1471 N N . LYS A 1 185 ? -5.064 -14.664 -10.977 1.00 90.69 185 LYS A N 1
ATOM 1472 C CA . LYS A 1 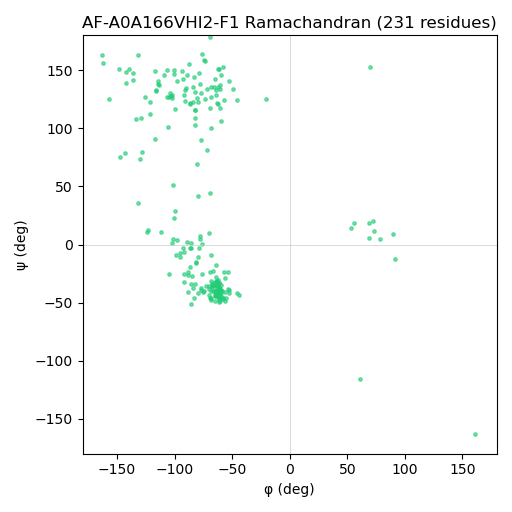185 ? -6.069 -13.907 -11.724 1.00 90.69 185 LYS A CA 1
ATOM 1473 C C . LYS A 1 185 ? -6.131 -12.445 -11.271 1.00 90.69 185 LYS A C 1
ATOM 1475 O O . LYS A 1 185 ? -6.085 -11.584 -12.138 1.00 90.69 185 LYS A O 1
ATOM 1480 N N . GLU A 1 186 ? -6.157 -12.184 -9.965 1.00 91.38 186 GLU A N 1
ATOM 1481 C CA . GLU A 1 186 ? -6.130 -10.816 -9.420 1.00 91.38 186 GLU A CA 1
ATOM 1482 C C . GLU A 1 186 ? -4.880 -10.059 -9.897 1.00 91.38 186 GLU A C 1
ATOM 1484 O O . GLU A 1 186 ? -4.989 -8.972 -10.449 1.00 91.38 186 GLU A O 1
ATOM 1489 N N . LEU A 1 187 ? -3.693 -10.678 -9.813 1.00 91.00 187 LEU A N 1
ATOM 1490 C CA . LEU A 1 187 ? -2.455 -10.054 -10.301 1.00 91.00 187 LEU A CA 1
ATOM 1491 C C . LEU A 1 187 ? -2.502 -9.750 -11.805 1.00 91.00 187 LEU A C 1
ATOM 1493 O O . LEU A 1 187 ? -1.972 -8.733 -12.244 1.00 91.00 187 LEU A O 1
ATOM 1497 N N . LEU A 1 188 ? -3.104 -10.630 -12.612 1.00 90.19 188 LEU A N 1
ATOM 1498 C CA . LEU A 1 188 ? -3.293 -10.353 -14.035 1.00 90.19 188 LEU A CA 1
ATOM 1499 C C . LEU A 1 188 ? -4.218 -9.146 -14.240 1.00 90.19 188 LEU A C 1
ATOM 1501 O O . LEU A 1 188 ? -3.937 -8.314 -15.097 1.00 90.19 188 LEU A O 1
ATOM 1505 N N . GLU A 1 189 ? -5.325 -9.072 -13.505 1.00 89.81 189 GLU A N 1
ATOM 1506 C CA . GLU A 1 189 ? -6.283 -7.969 -13.606 1.00 89.81 189 GLU A CA 1
ATOM 1507 C C . GLU A 1 189 ? -5.648 -6.634 -13.189 1.00 89.81 189 GLU A C 1
ATOM 1509 O O . GLU A 1 189 ? -5.814 -5.650 -13.909 1.00 89.81 189 GLU A O 1
ATOM 1514 N N . ASP A 1 190 ? -4.818 -6.621 -12.142 1.00 89.06 190 ASP A N 1
ATOM 1515 C CA . ASP A 1 190 ? -4.023 -5.453 -11.744 1.00 89.06 190 ASP A CA 1
ATOM 1516 C C . ASP A 1 190 ? -3.045 -5.020 -12.848 1.00 89.06 190 ASP A C 1
ATOM 1518 O O . ASP A 1 190 ? -2.967 -3.843 -13.198 1.00 89.06 190 ASP A O 1
ATOM 1522 N N . MET A 1 191 ? -2.318 -5.965 -13.455 1.00 86.81 191 MET A N 1
ATOM 1523 C CA . MET A 1 191 ? -1.394 -5.656 -14.557 1.00 86.81 191 MET A CA 1
ATOM 1524 C C . MET A 1 191 ? -2.127 -5.096 -15.778 1.00 86.81 191 MET A C 1
ATOM 1526 O O . MET A 1 191 ? -1.654 -4.147 -16.404 1.00 86.81 191 MET A O 1
ATOM 1530 N N . ARG A 1 192 ? -3.304 -5.646 -16.094 1.00 86.88 192 ARG A N 1
ATOM 1531 C CA . ARG A 1 192 ? -4.165 -5.127 -17.163 1.00 86.88 192 ARG A CA 1
ATOM 1532 C C . ARG A 1 192 ? -4.694 -3.741 -16.837 1.00 86.88 192 ARG A C 1
ATOM 1534 O O . ARG A 1 192 ? -4.802 -2.928 -17.741 1.00 86.88 192 ARG A O 1
ATOM 1541 N N . LEU A 1 193 ? -4.986 -3.440 -15.575 1.00 85.12 193 LEU A N 1
ATOM 1542 C CA . LEU A 1 193 ? -5.408 -2.101 -15.180 1.00 85.12 193 LEU A CA 1
ATOM 1543 C C . LEU A 1 193 ? -4.324 -1.060 -15.486 1.00 85.12 193 LEU A C 1
ATOM 1545 O O . LEU A 1 193 ? -4.646 0.017 -15.981 1.00 85.12 193 LEU A O 1
ATOM 1549 N N . PHE A 1 194 ? -3.051 -1.384 -15.251 1.00 79.69 194 PHE A N 1
ATOM 1550 C CA . PHE A 1 194 ? -1.951 -0.473 -15.572 1.00 79.69 194 PHE A CA 1
ATOM 1551 C C . PHE A 1 194 ? -1.786 -0.239 -17.080 1.00 79.69 194 PHE A C 1
ATOM 1553 O O . PHE A 1 194 ? -1.540 0.899 -17.476 1.00 79.69 194 PHE A O 1
ATOM 1560 N N . ASP A 1 195 ? -1.935 -1.280 -17.903 1.00 79.88 195 ASP A N 1
ATOM 1561 C CA . ASP A 1 195 ? -1.731 -1.199 -19.360 1.00 79.88 195 ASP A CA 1
ATOM 1562 C C . ASP A 1 195 ? -2.972 -0.680 -20.113 1.00 79.88 195 ASP A C 1
ATOM 1564 O O . ASP A 1 195 ? -2.872 0.209 -20.954 1.00 79.88 195 ASP A O 1
ATOM 1568 N N . GLU A 1 196 ? -4.158 -1.204 -19.793 1.00 82.88 196 GLU A N 1
ATOM 1569 C CA . GLU A 1 196 ? -5.425 -0.885 -20.467 1.00 82.88 196 GLU A CA 1
ATOM 1570 C C . GLU A 1 196 ? -6.128 0.330 -19.845 1.00 82.88 196 GLU A C 1
ATOM 1572 O O . GLU A 1 196 ? -6.699 1.152 -20.561 1.00 82.88 196 GLU A O 1
ATOM 1577 N N . GLY A 1 197 ? -6.128 0.434 -18.512 1.00 77.00 197 GLY A N 1
ATOM 1578 C CA . GLY A 1 197 ? -6.836 1.491 -17.781 1.00 77.00 197 GLY A CA 1
ATOM 1579 C C . GLY A 1 197 ? -6.009 2.756 -17.565 1.00 77.00 197 GLY A C 1
ATOM 1580 O O . GLY A 1 197 ? -6.574 3.843 -17.442 1.00 77.00 197 GLY A O 1
ATOM 1581 N N . GLY A 1 198 ? -4.681 2.625 -17.540 1.00 80.50 198 GLY A N 1
ATOM 1582 C CA . GLY A 1 198 ? -3.761 3.706 -17.209 1.00 80.50 198 GLY A CA 1
ATOM 1583 C C . GLY A 1 198 ? -3.828 4.114 -15.733 1.00 80.50 198 GLY A C 1
ATOM 1584 O O . GLY A 1 198 ? -4.844 3.982 -15.045 1.00 80.50 198 GLY A O 1
ATOM 1585 N N . TYR A 1 199 ? -2.721 4.644 -15.216 1.00 82.62 199 TYR A N 1
ATOM 1586 C CA . TYR A 1 199 ? -2.684 5.130 -13.838 1.00 82.62 199 TYR A CA 1
ATOM 1587 C C . TYR A 1 199 ? -3.647 6.316 -13.661 1.00 82.62 199 TYR A C 1
ATOM 1589 O O . TYR A 1 199 ? -3.691 7.214 -14.500 1.00 82.62 199 TYR A O 1
ATOM 1597 N N . ASP A 1 200 ? -4.456 6.301 -12.596 1.00 86.44 200 ASP A N 1
ATOM 1598 C CA . ASP A 1 200 ? -5.524 7.284 -12.335 1.00 86.44 200 ASP A CA 1
ATOM 1599 C C . ASP A 1 200 ? -6.534 7.497 -13.491 1.00 86.44 200 ASP A C 1
ATOM 1601 O O . ASP A 1 200 ? -7.306 8.458 -13.463 1.00 86.44 200 ASP A O 1
ATOM 1605 N N . GLY A 1 201 ? -6.571 6.608 -14.493 1.00 85.19 201 GLY A N 1
ATOM 1606 C CA . GLY A 1 201 ? -7.414 6.759 -15.683 1.00 85.19 201 GLY A CA 1
ATOM 1607 C C . GLY A 1 201 ? -6.987 7.894 -16.621 1.00 85.19 201 GLY A C 1
ATOM 1608 O O . GLY A 1 201 ? -7.810 8.373 -17.399 1.00 85.19 201 GLY A O 1
ATOM 1609 N N . GLY A 1 202 ? -5.741 8.376 -16.522 1.00 85.31 202 GLY A N 1
ATOM 1610 C CA . GLY A 1 202 ? -5.231 9.470 -17.360 1.00 85.31 202 GLY A CA 1
ATOM 1611 C C . GLY A 1 202 ? -5.796 10.855 -17.019 1.00 85.31 202 GLY A C 1
ATOM 1612 O O . GLY A 1 202 ? -5.777 11.754 -17.860 1.00 85.31 202 GLY A O 1
ATOM 1613 N N . ALA A 1 203 ? -6.329 11.037 -15.810 1.00 89.38 203 ALA A N 1
ATOM 1614 C CA . ALA A 1 203 ? -6.867 12.314 -15.351 1.00 89.38 203 ALA A CA 1
ATOM 1615 C C . ALA A 1 203 ? -5.801 13.431 -15.323 1.00 89.38 203 ALA A C 1
ATOM 1617 O O . ALA A 1 203 ? -4.622 13.177 -15.110 1.00 89.38 203 ALA A O 1
ATOM 1618 N N . SER A 1 204 ? -6.205 14.693 -15.509 1.00 90.50 204 SER A N 1
ATOM 1619 C CA . SER A 1 204 ? -5.248 15.810 -15.488 1.00 90.50 204 SER A CA 1
ATOM 1620 C C . SER A 1 204 ? -4.524 15.913 -14.141 1.00 90.50 204 SER A C 1
ATOM 1622 O O . SER A 1 204 ? -5.147 15.881 -13.078 1.00 90.50 204 SER A O 1
ATOM 1624 N N . LEU A 1 205 ? -3.200 16.077 -14.199 1.00 89.94 205 LEU A N 1
ATOM 1625 C CA . LEU A 1 205 ? -2.334 16.224 -13.029 1.00 89.94 205 LEU A CA 1
ATOM 1626 C C . LEU A 1 205 ? -2.112 17.690 -12.624 1.00 89.94 205 LEU A C 1
ATOM 1628 O O . LEU A 1 205 ? -1.537 17.936 -11.568 1.00 89.94 205 LEU A O 1
ATOM 1632 N N . GLU A 1 206 ? -2.591 18.658 -13.412 1.00 89.06 206 GLU A N 1
ATOM 1633 C CA . GLU A 1 206 ? -2.316 20.093 -13.229 1.00 89.06 206 GLU A CA 1
ATOM 1634 C C . GLU A 1 206 ? -2.689 20.598 -11.832 1.00 89.06 206 GLU A C 1
ATOM 1636 O O . GLU A 1 206 ? -1.884 21.253 -11.173 1.00 89.06 206 GLU A O 1
ATOM 1641 N N . GLU A 1 207 ? -3.878 20.241 -11.336 1.00 85.50 207 GLU A N 1
ATOM 1642 C CA . GLU A 1 207 ? -4.321 20.637 -9.994 1.00 85.50 207 GLU A CA 1
ATOM 1643 C C . GLU A 1 207 ? -3.433 20.052 -8.896 1.00 85.50 207 GLU A C 1
ATOM 1645 O O . GLU A 1 207 ? -3.210 20.689 -7.870 1.00 85.50 207 GLU A O 1
ATOM 1650 N N . SER A 1 208 ? -2.923 18.837 -9.105 1.00 84.94 208 SER A N 1
ATOM 1651 C CA . SER A 1 208 ? -2.057 18.166 -8.135 1.00 84.94 208 SER A CA 1
ATOM 1652 C C . SER A 1 208 ? -0.644 18.742 -8.177 1.00 84.94 208 SER A C 1
ATOM 1654 O O . SER A 1 208 ? -0.027 18.924 -7.132 1.00 84.94 208 SER A O 1
ATOM 1656 N N . HIS A 1 209 ? -0.151 19.089 -9.367 1.00 86.62 209 HIS A N 1
ATOM 1657 C CA . HIS A 1 209 ? 1.150 19.728 -9.557 1.00 86.62 209 HIS A CA 1
ATOM 1658 C C . HIS A 1 209 ? 1.172 21.164 -9.039 1.00 86.62 209 HIS A C 1
ATOM 1660 O O . HIS A 1 209 ? 2.162 21.570 -8.445 1.00 86.62 209 HIS A O 1
ATOM 1666 N N . ALA A 1 210 ? 0.072 21.908 -9.171 1.00 86.25 210 ALA A N 1
ATOM 1667 C CA . ALA A 1 210 ? -0.047 23.272 -8.653 1.00 86.25 210 ALA A CA 1
ATOM 1668 C C . ALA A 1 210 ? 0.046 23.365 -7.118 1.00 86.25 210 ALA A C 1
ATOM 1670 O O . ALA A 1 210 ? 0.268 24.447 -6.580 1.00 86.25 210 ALA A O 1
ATOM 1671 N N . LEU A 1 211 ? -0.135 22.247 -6.406 1.00 82.75 211 LEU A N 1
ATOM 1672 C CA . LEU A 1 211 ? 0.012 22.187 -4.950 1.00 82.75 211 LEU A CA 1
ATOM 1673 C C . LEU A 1 211 ? 1.470 22.056 -4.501 1.00 82.75 211 LEU A C 1
ATOM 1675 O O . LEU A 1 211 ? 1.737 22.242 -3.314 1.00 82.75 211 LEU A O 1
ATOM 1679 N N . LEU A 1 212 ? 2.381 21.684 -5.403 1.00 77.12 212 LEU A N 1
ATOM 1680 C CA . LEU A 1 212 ? 3.784 21.437 -5.090 1.00 77.12 212 LEU A CA 1
ATOM 1681 C C . LEU A 1 212 ? 4.579 22.741 -5.059 1.00 77.12 212 LEU A C 1
ATOM 1683 O O . LEU A 1 212 ? 4.511 23.548 -5.982 1.00 77.12 212 LEU A O 1
ATOM 1687 N N . GLU A 1 213 ? 5.360 22.920 -3.995 1.00 79.62 213 GLU A N 1
ATOM 1688 C CA . GLU A 1 213 ? 6.328 24.018 -3.884 1.00 79.62 213 GLU A CA 1
ATOM 1689 C C . GLU A 1 213 ? 7.655 23.656 -4.568 1.00 79.62 213 GLU A C 1
ATOM 1691 O O . GLU A 1 213 ? 8.272 24.498 -5.222 1.00 79.62 213 GLU A O 1
ATOM 1696 N N . ASP A 1 214 ? 8.061 22.389 -4.455 1.00 79.56 214 ASP A N 1
ATOM 1697 C CA . ASP A 1 214 ? 9.288 21.856 -5.039 1.00 79.56 214 ASP A CA 1
ATOM 1698 C C . ASP A 1 214 ? 9.043 21.233 -6.424 1.00 79.56 214 ASP A C 1
ATOM 1700 O O . ASP A 1 214 ? 7.973 20.669 -6.682 1.00 79.56 214 ASP A O 1
ATOM 1704 N N . PRO A 1 215 ? 10.038 21.280 -7.329 1.00 80.62 215 PRO A N 1
ATOM 1705 C CA . PRO A 1 215 ? 9.933 20.627 -8.625 1.00 80.62 215 PRO A CA 1
ATOM 1706 C C . PRO A 1 215 ? 9.854 19.102 -8.478 1.00 80.62 215 PRO A C 1
ATOM 1708 O O . PRO A 1 215 ? 10.544 18.493 -7.660 1.00 80.62 215 PRO A O 1
ATOM 1711 N N . LEU A 1 216 ? 9.045 18.475 -9.331 1.00 85.44 216 LEU A N 1
ATOM 1712 C CA . LEU A 1 216 ? 8.914 17.021 -9.390 1.00 85.44 216 LEU A CA 1
ATOM 1713 C C . LEU A 1 216 ? 10.189 16.357 -9.913 1.00 85.44 216 LEU A C 1
ATOM 1715 O O . LEU A 1 216 ? 10.732 16.757 -10.944 1.00 85.44 216 LEU A O 1
ATOM 1719 N N . THR A 1 217 ? 10.608 15.275 -9.257 1.00 86.81 217 THR A N 1
ATOM 1720 C CA . THR A 1 217 ? 11.682 14.409 -9.753 1.00 86.81 217 THR A CA 1
ATOM 1721 C C . THR A 1 217 ? 11.200 13.653 -10.990 1.00 86.81 217 THR A C 1
ATOM 1723 O O . THR A 1 217 ? 10.268 12.847 -10.920 1.00 86.81 217 THR A O 1
ATOM 1726 N N . THR A 1 218 ? 11.841 13.890 -12.135 1.00 90.12 218 THR A N 1
ATOM 1727 C CA . THR A 1 218 ? 11.537 13.150 -13.365 1.00 90.12 218 THR A CA 1
ATOM 1728 C C . THR A 1 218 ? 12.136 11.742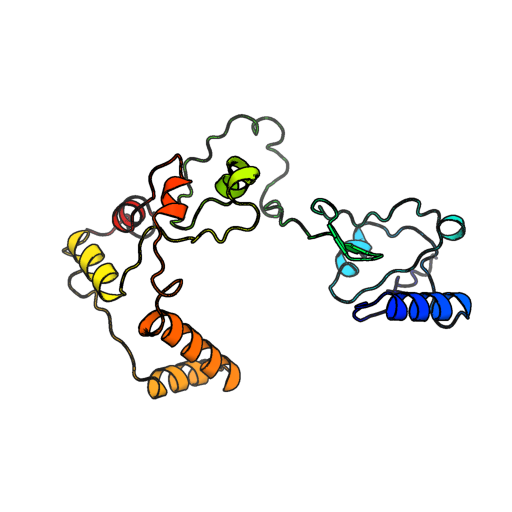 -13.330 1.00 90.12 218 THR A C 1
ATOM 1730 O O . THR A 1 218 ? 13.034 11.447 -12.540 1.00 90.12 218 THR A O 1
ATOM 1733 N N . TRP A 1 219 ? 11.673 10.856 -14.218 1.00 91.00 219 TRP A N 1
ATOM 1734 C CA . TRP A 1 219 ? 12.254 9.515 -14.366 1.00 91.00 219 TRP A CA 1
ATOM 1735 C C . TRP A 1 219 ? 13.763 9.566 -14.666 1.00 91.00 219 TRP A C 1
ATOM 1737 O O . TRP A 1 219 ? 14.545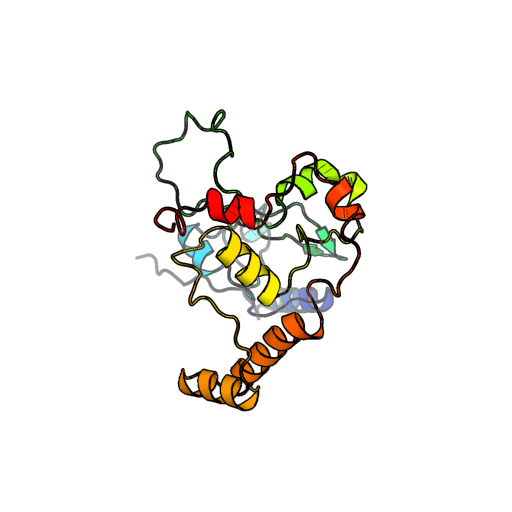 8.827 -14.070 1.00 91.00 219 TRP A O 1
ATOM 1747 N N . ILE A 1 220 ? 14.188 10.503 -15.516 1.00 90.56 220 ILE A N 1
ATOM 1748 C CA . ILE A 1 220 ? 15.599 10.729 -15.853 1.00 90.56 220 ILE A CA 1
ATOM 1749 C C . ILE A 1 220 ? 16.392 11.198 -14.628 1.00 90.56 220 ILE A C 1
ATOM 1751 O O . ILE A 1 220 ? 17.488 10.694 -14.376 1.00 90.56 220 ILE A O 1
ATOM 1755 N N . ASP A 1 221 ? 15.850 12.139 -13.851 1.00 90.44 221 ASP A N 1
ATOM 1756 C CA . ASP A 1 221 ? 16.517 12.632 -12.639 1.00 90.44 221 ASP A CA 1
ATOM 1757 C C . ASP A 1 221 ? 16.652 11.528 -11.592 1.00 90.44 221 ASP A C 1
ATOM 1759 O O . ASP A 1 221 ? 17.702 11.393 -10.961 1.00 90.44 221 ASP A O 1
ATOM 1763 N N . PHE A 1 222 ? 15.614 10.702 -11.446 1.00 90.88 222 PHE A N 1
ATOM 1764 C CA . PHE A 1 222 ? 15.636 9.544 -10.565 1.00 90.88 222 PHE A CA 1
ATOM 1765 C C . PHE A 1 222 ? 16.730 8.551 -10.972 1.00 90.88 222 PHE A C 1
ATOM 1767 O O . PHE A 1 222 ? 17.523 8.149 -10.119 1.00 90.88 222 PHE A O 1
ATOM 1774 N N . MET A 1 223 ? 16.824 8.192 -12.258 1.00 92.06 223 MET A N 1
ATOM 1775 C CA . MET A 1 223 ? 17.862 7.276 -12.745 1.00 92.06 223 MET A CA 1
ATOM 1776 C C . MET A 1 223 ? 19.270 7.811 -12.459 1.00 92.06 223 MET A C 1
ATOM 1778 O O . MET A 1 223 ? 20.091 7.092 -11.898 1.00 92.06 223 MET A O 1
ATOM 1782 N N . LYS A 1 224 ? 19.525 9.098 -12.725 1.00 89.88 224 LYS A N 1
ATOM 1783 C CA . LYS A 1 224 ? 20.831 9.734 -12.469 1.00 89.88 224 LYS A CA 1
ATOM 1784 C C . LYS A 1 224 ? 21.224 9.765 -10.989 1.00 89.88 224 LYS A C 1
ATOM 1786 O O . LYS A 1 224 ? 22.407 9.687 -10.668 1.00 89.88 224 LYS A O 1
ATOM 1791 N N . LYS A 1 225 ? 20.254 9.942 -10.087 1.00 90.12 225 LYS A N 1
ATOM 1792 C CA . LYS A 1 225 ? 20.498 10.058 -8.638 1.00 90.12 225 LYS A CA 1
ATOM 1793 C C . LYS A 1 225 ? 20.504 8.705 -7.922 1.00 90.12 225 LYS A C 1
ATOM 1795 O O . LYS A 1 225 ? 21.059 8.597 -6.827 1.00 90.12 225 LYS A O 1
ATOM 1800 N N . SER A 1 226 ? 19.858 7.690 -8.492 1.00 90.88 226 SER A N 1
ATOM 1801 C CA . SER A 1 226 ? 19.647 6.412 -7.823 1.00 90.88 226 SER A CA 1
ATOM 1802 C C . SER A 1 226 ? 20.920 5.551 -7.826 1.00 90.88 226 SER A C 1
ATOM 1804 O O . SER A 1 226 ? 21.503 5.306 -8.884 1.00 90.88 226 SER A O 1
ATOM 1806 N N . PRO A 1 227 ? 21.335 5.005 -6.663 1.00 90.19 227 PRO A N 1
ATOM 1807 C CA . PRO A 1 227 ? 22.495 4.118 -6.571 1.00 90.19 227 PRO A CA 1
ATOM 1808 C C . PRO A 1 227 ? 22.411 2.878 -7.468 1.00 90.19 227 PRO A C 1
ATOM 1810 O O . PRO A 1 227 ? 23.446 2.320 -7.814 1.00 90.19 227 PRO A O 1
ATOM 1813 N N . ALA A 1 228 ? 21.200 2.452 -7.842 1.00 88.94 228 ALA A N 1
ATOM 1814 C CA . ALA A 1 228 ? 20.977 1.265 -8.665 1.00 88.94 228 ALA A CA 1
ATOM 1815 C C . ALA A 1 228 ? 21.507 1.404 -10.104 1.00 88.94 228 ALA A C 1
ATOM 1817 O O . ALA A 1 228 ? 21.780 0.389 -10.735 1.00 88.94 228 ALA A O 1
ATOM 1818 N N . PHE A 1 229 ? 21.667 2.633 -10.607 1.00 88.94 229 PHE A N 1
ATOM 1819 C CA . PHE A 1 229 ? 22.134 2.904 -11.973 1.00 88.94 229 PHE A CA 1
ATOM 1820 C C . PHE A 1 229 ? 23.526 3.552 -12.008 1.00 88.94 229 PHE A C 1
ATOM 1822 O O . PHE A 1 229 ? 23.958 4.034 -13.049 1.00 88.94 229 PHE A O 1
ATOM 1829 N N . LYS A 1 230 ? 24.233 3.593 -10.870 1.00 88.56 230 LYS A N 1
ATOM 1830 C CA . LYS A 1 230 ? 25.497 4.333 -10.730 1.00 88.56 230 LYS A CA 1
ATOM 1831 C C . LYS A 1 230 ? 26.619 3.804 -11.633 1.00 88.56 230 LYS A C 1
ATOM 1833 O O . LYS A 1 230 ? 27.479 4.581 -12.034 1.00 88.56 230 LYS A O 1
ATOM 1838 N N . ASP A 1 231 ? 26.608 2.505 -11.912 1.00 90.50 231 ASP A N 1
ATOM 1839 C CA . ASP A 1 231 ? 27.670 1.820 -12.654 1.00 90.50 231 ASP A CA 1
ATOM 1840 C C . ASP A 1 231 ? 27.338 1.635 -14.149 1.00 90.50 231 ASP A C 1
ATOM 1842 O O . ASP A 1 231 ? 28.111 1.001 -14.863 1.00 90.50 231 ASP A O 1
ATOM 1846 N N . LEU A 1 232 ? 26.199 2.169 -14.614 1.00 88.62 232 LEU A N 1
ATOM 1847 C CA . LEU A 1 232 ? 25.762 2.083 -16.011 1.00 88.62 232 LEU A CA 1
ATOM 1848 C C . LEU A 1 232 ? 26.290 3.260 -16.843 1.00 88.62 232 LEU A C 1
ATOM 1850 O O . LEU A 1 232 ? 26.364 4.386 -16.341 1.00 88.62 232 LEU A O 1
ATOM 1854 N N . ASN A 1 233 ? 26.599 2.997 -18.115 1.00 74.94 233 ASN A N 1
ATOM 1855 C CA . ASN A 1 233 ? 27.139 3.941 -19.098 1.00 74.94 233 ASN A CA 1
ATOM 1856 C C . ASN A 1 233 ? 26.319 4.007 -20.401 1.00 74.94 233 ASN A C 1
ATOM 1858 O O . ASN A 1 233 ? 25.789 2.981 -20.894 1.00 74.94 233 ASN A O 1
#

Secondary structure (DSSP, 8-state):
----PPP--SEES---SHHHHHHHHHHHHTTSSPPB-SPPPHHHHHHH--TTEE--B-HHHH--SS---S--B---EEETTEEE-PBP--S-SS--TT-TTSTTS----S---SS--HHHHHHTHHHHTT------S----HHHHHHHHHHH-TTTTTT----PPPHHHHHHHHHHTT--HHHHHHHHHHHHIIIII-GGGG---HHHHTT-SSPPPPHHHHHHH-GGGTT--

InterPro domains:
  IPR018608 Global transcription regulator [PF09729] (10-102)
  IPR018608 Global transcription regulator [PTHR28027] (1-88)

Organism: NCBI:txid708197

Foldseek 3Di:
DDDPDQDAFQWFADDDDPVSVVVSVVCCVVVVTPAAQEADDQVNLVVQPDPRGHHHHDCPRHVDPDDDSVFDWDDWDDDPPDTDTDTDDDPPPDDDDPPPPPPVDDDPPADQDLWDDPVLCVVCVVVCPVHDAATGLAFDDPQRLLVLVCVLFVPVSVPPDDDDDPLVVQLVVVVVVVDDNVRSVVVSVVVCCCVVQNRVSRDDNVVNCVSDPDRGQDSNNCLPRPPVNVPGD